Protein AF-A0A959B3D6-F1 (afdb_monomer_lite)

Radius of gyration: 18.14 Å; chains: 1; bounding box: 38×49×48 Å

Sequence (203 aa):
EPCDLINGALYLIEGDGVNAGLTFAAAIPFAGWVATGAKYARIAVKIADNSVLEFLVKLNAAGEITFPLPTGKTFRQIVGVTDPLDEAHHLVPQALWDHDLVQYAASAKRKTFHMHHPKNGMATKKYRIDYQTDGIHANHPNYNSQVNQKMTDLIDDLEQEYGVPLEQIDPNVVSERLIDFQNSLRSLIESNPNTKINDLVIP

Secondary structure (DSSP, 8-state):
-------------SSSTT-----B------SSS--TT-SEEEEEEE-TTS-EEEEEEEE-TTS-EE-PPPTT--HHHHHT---TTEEEEESS-GGGTTSHHHHHHHT-SSS---TT-GGGEEEEEBPBTTTBTT-SBS--HHHHHHHHHHHHHHHHHHHHHHTS-GGGS-HHHHHHHHHHHHHHHHHHHHH-TTS-GGG----

Structure (mmCIF, N/CA/C/O backbone):
data_AF-A0A959B3D6-F1
#
_entry.id   AF-A0A959B3D6-F1
#
loop_
_atom_site.group_PDB
_atom_site.id
_atom_site.type_symbol
_atom_site.label_atom_id
_atom_site.label_alt_id
_atom_site.label_comp_id
_atom_site.label_asym_id
_atom_site.label_entity_id
_atom_site.label_seq_id
_atom_site.pdbx_PDB_ins_code
_atom_site.Cartn_x
_atom_site.Cartn_y
_atom_site.Cartn_z
_atom_site.occupancy
_atom_site.B_iso_or_equiv
_atom_site.auth_seq_id
_atom_site.auth_comp_id
_atom_site.auth_asym_id
_atom_site.auth_atom_id
_atom_site.pdbx_PDB_model_num
ATOM 1 N N . GLU A 1 1 ? -17.387 32.488 14.399 1.00 44.53 1 GLU A N 1
ATOM 2 C CA . GLU A 1 1 ? -15.945 32.723 14.173 1.00 44.53 1 GLU A CA 1
ATOM 3 C C . GLU A 1 1 ? -15.412 33.529 15.348 1.00 44.53 1 GLU A C 1
ATOM 5 O O . GLU A 1 1 ? -16.140 34.410 15.795 1.00 44.53 1 GLU A O 1
ATOM 10 N N . PRO A 1 2 ? -14.272 33.143 15.945 1.00 32.53 2 PRO A N 1
ATOM 11 C CA . PRO A 1 2 ? -13.051 32.758 15.244 1.00 32.53 2 PRO A CA 1
ATOM 12 C C . PRO A 1 2 ? -12.660 31.292 15.488 1.00 32.53 2 PRO A C 1
ATOM 14 O O . PRO A 1 2 ? -12.371 30.895 16.612 1.00 32.53 2 PRO A O 1
ATOM 17 N N . CYS A 1 3 ? -12.619 30.498 14.417 1.00 36.69 3 CYS A N 1
ATOM 18 C CA . CYS A 1 3 ? -11.882 29.227 14.382 1.00 36.69 3 CYS A CA 1
ATOM 19 C C . CYS A 1 3 ? -10.611 29.354 13.526 1.00 36.69 3 CYS A C 1
ATOM 21 O O . CYS A 1 3 ? -10.106 28.357 13.027 1.00 36.69 3 CYS A O 1
ATOM 23 N N . ASP A 1 4 ? -10.091 30.578 13.405 1.00 49.25 4 ASP A N 1
ATOM 24 C CA . ASP A 1 4 ? -8.701 30.851 13.045 1.00 49.25 4 ASP A CA 1
ATOM 25 C C . ASP A 1 4 ? -7.927 31.140 14.339 1.00 49.25 4 ASP A C 1
ATOM 27 O O . ASP A 1 4 ? -7.810 32.283 14.770 1.00 49.25 4 ASP A O 1
ATOM 31 N N . LEU A 1 5 ? -7.493 30.075 15.015 1.00 32.28 5 LEU A N 1
ATOM 32 C CA . LEU A 1 5 ? -6.552 30.029 16.146 1.00 32.28 5 LEU A CA 1
ATOM 33 C C . LEU A 1 5 ? -6.350 28.512 16.392 1.00 32.28 5 LEU A C 1
ATOM 35 O O . LEU A 1 5 ? -7.319 27.820 16.668 1.00 32.28 5 LEU A O 1
ATOM 39 N N . ILE A 1 6 ? -5.193 27.861 16.285 1.00 36.38 6 ILE A N 1
ATOM 40 C CA . ILE A 1 6 ? -3.815 28.252 16.569 1.00 36.38 6 ILE A CA 1
ATOM 41 C C . ILE A 1 6 ? -2.897 27.305 15.768 1.00 36.38 6 ILE A C 1
ATOM 43 O O . ILE A 1 6 ? -2.964 26.087 15.923 1.00 36.38 6 ILE A O 1
ATOM 47 N N . ASN A 1 7 ? -2.002 27.879 14.960 1.00 37.69 7 ASN A N 1
ATOM 48 C CA . ASN A 1 7 ? -0.724 27.269 14.586 1.00 37.69 7 ASN A CA 1
ATOM 49 C C . ASN A 1 7 ? 0.139 27.131 15.850 1.00 37.69 7 ASN A C 1
ATOM 51 O O . ASN A 1 7 ? 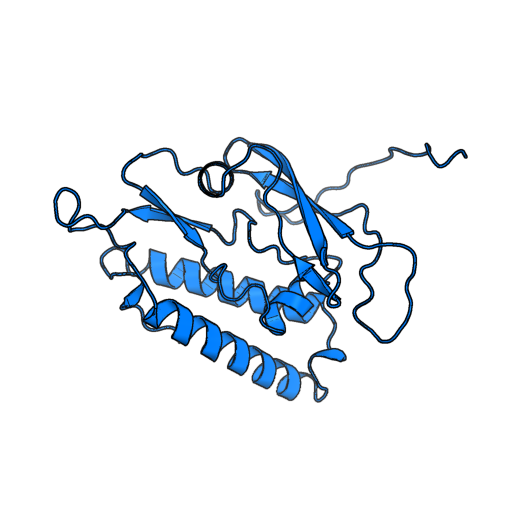0.382 28.139 16.513 1.00 37.69 7 ASN A O 1
ATOM 55 N N . GLY A 1 8 ? 0.644 25.941 16.180 1.00 26.69 8 GLY A N 1
ATOM 56 C CA . GLY A 1 8 ? 1.517 25.802 17.346 1.00 26.69 8 GLY A CA 1
ATOM 57 C C . GLY A 1 8 ? 2.137 24.421 17.530 1.00 26.69 8 GLY A C 1
ATOM 58 O O . GLY A 1 8 ? 1.497 23.527 18.061 1.00 26.69 8 GLY A O 1
ATOM 59 N N . ALA A 1 9 ? 3.422 24.337 17.181 1.00 28.70 9 ALA A N 1
ATOM 60 C CA . ALA A 1 9 ? 4.415 23.353 17.622 1.00 28.70 9 ALA A CA 1
ATOM 61 C C . ALA A 1 9 ? 4.378 21.931 17.016 1.00 28.70 9 ALA A C 1
ATOM 63 O O . ALA A 1 9 ? 3.649 21.040 17.442 1.00 28.70 9 ALA A O 1
ATOM 64 N N . LEU A 1 10 ? 5.306 21.744 16.066 1.00 40.09 10 LEU A N 1
ATOM 65 C CA . LEU A 1 10 ? 6.005 20.497 15.736 1.00 40.09 10 LEU A CA 1
ATOM 66 C C . LEU A 1 10 ? 6.359 19.657 16.971 1.00 40.09 10 LEU A C 1
ATOM 68 O O . LEU A 1 10 ? 6.875 20.231 17.924 1.00 40.09 10 LEU A O 1
ATOM 72 N N . TYR A 1 11 ? 6.319 18.324 16.846 1.00 41.50 11 TYR A N 1
ATOM 73 C CA . TYR A 1 11 ? 7.341 17.459 17.446 1.00 41.50 11 TYR A CA 1
ATOM 74 C C . TYR A 1 11 ? 7.672 16.235 16.585 1.00 41.50 11 TYR A C 1
ATOM 76 O O . TYR A 1 11 ? 6.806 15.560 16.034 1.00 41.50 11 TYR A O 1
ATOM 84 N N . LEU A 1 12 ? 8.982 16.015 16.490 1.00 38.31 12 LEU A N 1
ATOM 85 C CA . LEU A 1 12 ? 9.684 14.861 15.948 1.00 38.31 12 LEU A CA 1
ATOM 86 C C . LEU A 1 12 ? 9.549 13.642 16.878 1.00 38.31 12 LEU A C 1
ATOM 88 O O . LEU A 1 12 ? 9.469 13.809 18.093 1.00 38.31 12 LEU A O 1
ATOM 92 N N . ILE A 1 13 ? 9.711 12.456 16.286 1.00 40.03 13 ILE A N 1
ATOM 93 C CA . ILE A 1 13 ? 10.603 11.341 16.676 1.00 40.03 13 ILE A CA 1
ATOM 94 C C . ILE A 1 13 ? 9.873 10.008 16.488 1.00 40.03 13 ILE A C 1
ATOM 96 O O . ILE A 1 13 ? 9.056 9.620 17.308 1.00 40.03 13 ILE A O 1
ATOM 100 N N . GLU A 1 14 ? 10.270 9.290 15.438 1.00 37.72 14 GLU A N 1
ATOM 101 C CA . GLU A 1 14 ? 10.571 7.853 15.494 1.00 37.72 14 GLU A CA 1
ATOM 102 C C . GLU A 1 14 ? 11.525 7.524 14.331 1.00 37.72 14 GLU A C 1
ATOM 104 O O . GLU A 1 14 ? 11.165 6.896 13.346 1.00 37.72 14 GLU A O 1
ATOM 109 N N . GLY A 1 15 ? 12.740 8.079 14.409 1.00 37.97 15 GLY A N 1
ATOM 110 C CA . GLY A 1 15 ? 13.988 7.414 14.001 1.00 37.97 15 GLY A CA 1
ATOM 111 C C . GLY A 1 15 ? 14.178 6.842 12.591 1.00 37.97 15 GLY A C 1
ATOM 112 O O . GLY A 1 15 ? 15.222 6.240 12.373 1.00 37.97 15 GLY A O 1
ATOM 113 N N . ASP A 1 16 ? 13.264 7.027 11.643 1.00 38.31 16 ASP A N 1
ATOM 114 C CA . ASP A 1 16 ? 13.394 6.507 10.283 1.00 38.31 16 ASP A CA 1
ATOM 115 C C . ASP A 1 16 ? 12.919 7.572 9.287 1.00 38.31 16 ASP A C 1
ATOM 117 O O . ASP A 1 16 ? 11.793 8.069 9.379 1.00 38.31 16 ASP A O 1
ATOM 121 N N . GLY A 1 17 ? 13.804 7.995 8.379 1.00 35.75 17 GLY A N 1
ATOM 122 C CA . GLY A 1 17 ? 13.789 9.272 7.634 1.00 35.75 17 GLY A CA 1
ATOM 123 C C . GLY A 1 17 ? 12.611 9.538 6.678 1.00 35.75 17 GLY A C 1
ATOM 124 O O . GLY A 1 17 ? 12.704 10.423 5.826 1.00 35.75 17 GLY A O 1
ATOM 125 N N . VAL A 1 18 ? 11.509 8.797 6.818 1.00 42.66 18 VAL A N 1
ATOM 126 C CA . VAL A 1 18 ? 10.283 8.828 6.006 1.00 42.66 18 VAL A CA 1
ATOM 127 C C . VAL A 1 18 ? 9.000 8.925 6.877 1.00 42.66 18 VAL A C 1
ATOM 129 O O . VAL A 1 18 ? 7.906 9.014 6.330 1.00 42.66 18 VAL A O 1
ATOM 132 N N . ASN A 1 19 ? 9.085 8.932 8.218 1.00 45.22 19 ASN A N 1
ATOM 133 C CA . ASN A 1 19 ? 7.926 8.812 9.129 1.00 45.22 19 ASN A CA 1
ATOM 134 C C . ASN A 1 19 ? 7.690 10.032 10.049 1.00 45.22 19 ASN A C 1
ATOM 136 O O . ASN A 1 19 ? 8.147 10.043 11.188 1.00 45.22 19 ASN A O 1
ATOM 140 N N . ALA A 1 20 ? 6.906 11.028 9.625 1.00 37.78 20 ALA A N 1
ATOM 141 C CA . ALA A 1 20 ? 6.281 11.970 10.569 1.00 37.78 20 ALA A CA 1
ATOM 142 C C . ALA A 1 20 ? 5.014 12.594 9.963 1.00 37.78 20 ALA A C 1
ATOM 144 O O . ALA A 1 20 ? 5.062 13.680 9.389 1.00 37.78 20 ALA A O 1
ATOM 145 N N . GLY A 1 21 ? 3.882 11.896 10.053 1.00 41.09 21 GLY A N 1
ATOM 146 C CA . GLY A 1 21 ? 2.587 12.411 9.612 1.00 41.09 21 GLY A CA 1
ATOM 147 C C . GLY A 1 21 ? 1.566 12.318 10.734 1.00 41.09 21 GLY A C 1
ATOM 148 O O . GLY A 1 21 ? 1.007 11.251 10.952 1.00 41.09 21 GLY A O 1
ATOM 149 N N . LEU A 1 22 ? 1.319 13.422 11.443 1.00 45.47 22 LEU A N 1
ATOM 150 C CA . LEU A 1 22 ? 0.147 13.560 12.314 1.00 45.47 22 LEU A CA 1
ATOM 151 C C . LEU A 1 22 ? -0.131 15.035 12.659 1.00 45.47 22 LEU A C 1
ATOM 153 O O . LEU A 1 22 ? 0.812 15.746 12.986 1.00 45.47 22 LEU A O 1
ATOM 157 N N . THR A 1 23 ? -1.365 15.543 12.790 1.00 49.81 23 THR A N 1
ATOM 158 C CA . THR A 1 23 ? -2.570 15.532 11.918 1.00 49.81 23 THR A CA 1
ATOM 159 C C . THR A 1 23 ? -3.445 16.728 12.348 1.00 49.81 23 THR A C 1
ATOM 161 O O . THR A 1 23 ? -3.453 17.065 13.531 1.00 49.81 23 THR A O 1
ATOM 164 N N . PHE A 1 24 ? -4.292 17.272 11.465 1.00 35.28 24 PHE A N 1
ATOM 165 C CA . PHE A 1 24 ? -5.620 17.766 11.871 1.00 35.28 24 PHE A CA 1
ATOM 166 C C . PHE A 1 24 ? -6.637 16.680 11.486 1.00 35.28 24 PHE A C 1
ATOM 168 O O . PHE A 1 24 ? -7.048 16.579 10.330 1.00 35.28 24 PHE A O 1
ATOM 175 N N . ALA A 1 25 ? -6.971 15.790 12.423 1.00 42.84 25 ALA A N 1
ATOM 176 C CA . ALA A 1 25 ? -7.964 14.743 12.203 1.00 42.84 25 ALA A CA 1
ATOM 177 C C . ALA A 1 25 ? -9.346 15.286 12.571 1.00 42.84 25 ALA A C 1
ATOM 179 O O . ALA A 1 25 ? -9.710 15.355 13.743 1.00 42.84 25 ALA A O 1
ATOM 180 N N . ALA A 1 26 ? -10.141 15.645 11.570 1.00 40.34 26 ALA A N 1
ATOM 181 C CA . ALA A 1 26 ? -11.579 15.613 11.744 1.00 40.34 26 ALA A CA 1
ATOM 182 C C . ALA A 1 26 ? -11.952 14.114 11.731 1.00 40.34 26 ALA A C 1
ATOM 184 O O . ALA A 1 26 ? -11.689 13.422 10.749 1.00 40.34 26 ALA A O 1
ATOM 185 N N . ALA A 1 27 ? -12.395 13.572 12.870 1.00 40.91 27 ALA A N 1
ATOM 186 C CA . ALA A 1 27 ? -12.574 12.130 13.053 1.00 40.91 27 ALA A CA 1
ATOM 187 C C . ALA A 1 27 ? -13.530 11.551 11.995 1.00 40.91 27 ALA A C 1
ATOM 189 O O . ALA A 1 27 ? -14.675 11.986 11.918 1.00 40.91 27 ALA A O 1
ATOM 190 N N . ILE A 1 28 ? -13.070 10.572 11.209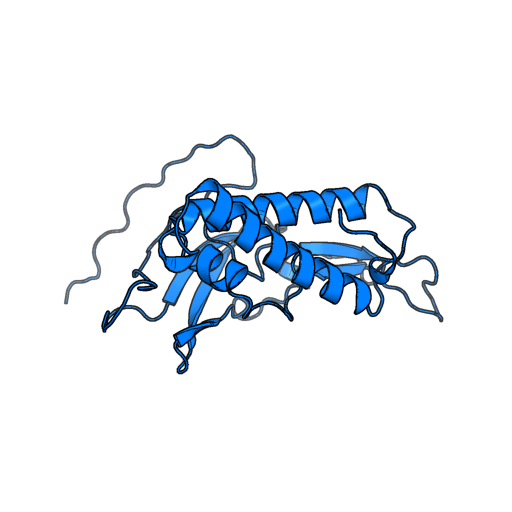 1.00 47.12 28 ILE A N 1
ATOM 191 C CA . ILE A 1 28 ? -13.944 9.741 10.376 1.00 47.12 28 ILE A CA 1
ATOM 192 C C . ILE A 1 28 ? -14.576 8.709 11.323 1.00 47.12 28 ILE A C 1
ATOM 194 O O . ILE A 1 28 ? -13.844 7.877 11.864 1.00 47.12 28 ILE A O 1
ATOM 198 N N . PRO A 1 29 ? -15.884 8.782 11.626 1.00 46.12 29 PRO A N 1
ATOM 199 C CA . PRO A 1 29 ? -16.522 7.780 12.471 1.00 46.12 29 PRO A CA 1
ATOM 200 C C . PRO A 1 29 ? -16.624 6.458 11.694 1.00 46.12 29 PRO A C 1
ATOM 202 O O . PRO A 1 29 ? -17.354 6.394 10.711 1.00 46.12 29 PRO A O 1
ATOM 205 N N . PHE A 1 30 ? -15.916 5.409 12.124 1.00 45.06 30 PHE A N 1
ATOM 206 C CA . PHE A 1 30 ? -16.143 4.046 11.608 1.00 45.06 30 PHE A CA 1
ATOM 207 C C . PHE A 1 30 ? -17.031 3.193 12.538 1.00 45.06 30 PHE A C 1
ATOM 209 O O . PHE A 1 30 ? -17.520 2.145 12.147 1.00 45.06 30 PHE A O 1
ATOM 216 N N . ALA A 1 31 ? -17.346 3.668 13.748 1.00 36.38 31 ALA A N 1
ATOM 217 C CA . ALA A 1 31 ? -18.306 3.007 14.632 1.00 36.38 31 ALA A CA 1
ATOM 218 C C . ALA A 1 31 ? -19.678 3.696 14.548 1.00 36.38 31 ALA A C 1
ATOM 220 O O . ALA A 1 31 ? -19.765 4.903 14.757 1.00 36.38 31 ALA A O 1
ATOM 221 N N . GLY A 1 32 ? -20.715 2.911 14.231 1.00 33.19 32 GLY A N 1
ATOM 222 C CA . GLY A 1 32 ? -22.153 3.199 14.330 1.00 33.19 32 GLY A CA 1
ATOM 223 C C . GLY A 1 32 ? -22.614 4.658 14.506 1.00 33.19 32 GLY A C 1
ATOM 224 O O . GLY A 1 32 ? -22.506 5.222 15.585 1.00 33.19 32 GLY A O 1
ATOM 225 N N . TRP A 1 33 ? -23.295 5.177 13.475 1.00 42.56 33 TRP A N 1
ATOM 226 C CA . TRP A 1 33 ? -24.238 6.314 13.493 1.00 42.56 33 TRP A CA 1
ATOM 227 C C . TRP A 1 33 ? -23.672 7.730 13.765 1.00 42.56 33 TRP A C 1
ATOM 229 O O . TRP A 1 33 ? -23.192 8.062 14.838 1.00 42.56 33 TRP A O 1
ATOM 239 N N . VAL A 1 34 ? -23.906 8.630 12.796 1.00 36.09 34 VAL A N 1
ATOM 240 C CA . VAL A 1 34 ? -24.059 10.090 12.986 1.00 36.09 34 VAL A CA 1
ATOM 241 C C . VAL A 1 34 ? -22.865 10.812 13.642 1.00 36.09 34 VAL A C 1
ATOM 243 O O . VAL A 1 34 ? -22.967 11.332 14.749 1.00 36.09 34 VAL A O 1
ATOM 246 N N . ALA A 1 35 ? -21.761 11.002 12.908 1.00 42.31 35 ALA A N 1
ATOM 247 C CA . ALA A 1 35 ? -20.915 12.184 13.135 1.00 42.31 35 ALA A CA 1
ATOM 248 C C . ALA A 1 35 ? -21.053 13.155 11.955 1.00 42.31 35 ALA A C 1
ATOM 250 O O . ALA A 1 35 ? -20.329 13.112 10.961 1.00 42.31 35 ALA A O 1
ATOM 251 N N . THR A 1 36 ? -22.031 14.049 12.073 1.00 46.22 36 THR A N 1
ATOM 252 C CA . THR A 1 36 ? -22.404 15.107 11.119 1.00 46.22 36 THR A CA 1
ATOM 253 C C . THR A 1 36 ? -21.382 16.256 11.071 1.00 46.22 36 THR A C 1
ATOM 255 O O . THR A 1 36 ? -21.764 17.422 11.083 1.00 46.22 36 THR A O 1
ATOM 258 N N . GLY A 1 37 ? -20.078 15.975 11.079 1.00 44.75 37 GLY A N 1
ATOM 259 C CA . GLY A 1 37 ? -19.062 17.034 11.190 1.00 44.75 37 GLY A CA 1
ATOM 260 C C . GLY A 1 37 ? -17.900 16.917 10.217 1.00 44.75 37 GLY A C 1
ATOM 261 O O . GLY A 1 37 ? -17.481 17.911 9.632 1.00 44.75 37 GLY A O 1
ATOM 262 N N . ALA A 1 38 ? -17.394 15.707 9.996 1.00 51.25 38 ALA A N 1
ATOM 263 C CA . ALA A 1 38 ? -16.140 15.491 9.294 1.00 51.25 38 ALA A CA 1
ATOM 264 C C . ALA A 1 38 ? -16.303 14.422 8.217 1.00 51.25 38 ALA A C 1
ATOM 266 O O . ALA A 1 38 ? -16.562 13.263 8.517 1.00 51.25 38 ALA A O 1
ATOM 267 N N . LYS A 1 39 ? -16.151 14.814 6.950 1.00 62.38 39 LYS A N 1
ATOM 268 C CA . LYS A 1 39 ? -16.185 13.881 5.808 1.00 62.38 39 LYS A CA 1
ATOM 269 C C . LYS A 1 39 ? -14.800 13.585 5.244 1.00 62.38 39 LYS A C 1
ATOM 271 O O . LYS A 1 39 ? -14.697 12.937 4.207 1.00 62.38 39 LYS A O 1
ATOM 276 N N . TYR A 1 40 ? -13.747 14.108 5.866 1.00 65.38 40 TYR A N 1
ATOM 277 C CA . TYR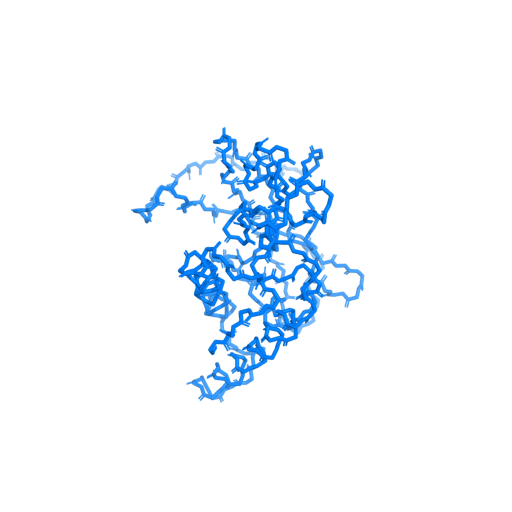 A 1 40 ? -12.383 13.879 5.421 1.00 65.38 40 TYR A CA 1
ATOM 278 C C . TYR A 1 40 ? -11.363 14.077 6.545 1.00 65.38 40 TYR A C 1
ATOM 280 O O . TYR A 1 40 ? -11.562 14.906 7.431 1.00 65.38 40 TYR A O 1
ATOM 288 N N . ALA A 1 41 ? -10.246 13.364 6.448 1.00 73.69 41 ALA A N 1
ATOM 289 C CA . ALA A 1 41 ? -9.017 13.599 7.193 1.00 73.69 41 ALA A CA 1
ATOM 290 C C . ALA A 1 41 ? -7.882 13.954 6.217 1.00 73.69 41 ALA A C 1
ATOM 292 O O . ALA A 1 41 ? -7.959 13.650 5.023 1.00 73.69 41 ALA A O 1
ATOM 293 N N . ARG A 1 42 ? -6.840 14.628 6.714 1.00 74.25 42 ARG A N 1
ATOM 294 C CA . ARG A 1 42 ? -5.648 14.970 5.926 1.00 74.25 42 ARG A CA 1
ATOM 295 C C . ARG A 1 42 ? -4.398 14.397 6.562 1.00 74.25 42 ARG A C 1
ATOM 297 O O . ARG A 1 42 ? -4.184 14.583 7.754 1.00 74.25 42 ARG A O 1
ATOM 304 N N . ILE A 1 43 ? -3.560 13.770 5.749 1.00 77.62 43 ILE A N 1
ATOM 305 C CA . ILE A 1 43 ? -2.276 13.205 6.153 1.00 77.62 43 ILE A CA 1
ATOM 306 C C . ILE A 1 43 ? -1.187 14.002 5.441 1.00 77.62 43 ILE A C 1
ATOM 308 O O . ILE A 1 43 ? -1.175 14.078 4.213 1.00 77.62 43 ILE A O 1
ATOM 312 N N . ALA A 1 44 ? -0.281 14.610 6.200 1.00 77.81 44 ALA A N 1
ATOM 313 C CA . ALA A 1 44 ? 0.900 15.250 5.636 1.00 77.81 44 ALA A CA 1
ATOM 314 C C . ALA A 1 44 ? 1.959 14.183 5.349 1.00 77.81 44 ALA A C 1
ATOM 316 O O . ALA A 1 44 ? 2.349 13.430 6.241 1.00 77.81 44 ALA A O 1
ATOM 317 N N . VAL A 1 45 ? 2.415 14.116 4.104 1.00 77.50 45 VAL A N 1
ATOM 318 C CA . VAL A 1 45 ? 3.340 13.087 3.631 1.00 77.50 45 VAL A CA 1
ATOM 319 C C . VAL A 1 45 ? 4.465 13.754 2.868 1.00 77.50 45 VAL A C 1
ATOM 321 O O . VAL A 1 45 ? 4.236 14.509 1.921 1.00 77.50 45 VAL A O 1
ATOM 324 N N . LYS A 1 46 ? 5.698 13.444 3.259 1.00 77.81 46 LYS A N 1
ATOM 325 C CA . LYS A 1 46 ? 6.879 13.823 2.495 1.00 77.81 46 LYS A CA 1
ATOM 326 C C . LYS A 1 46 ? 7.034 12.874 1.309 1.00 77.81 46 LYS A C 1
ATOM 328 O O . LYS A 1 46 ? 7.069 11.659 1.496 1.00 77.81 46 LYS A O 1
ATOM 333 N N . ILE A 1 47 ? 7.112 13.418 0.102 1.00 79.50 47 ILE A N 1
ATOM 334 C CA . ILE A 1 47 ? 7.287 12.629 -1.122 1.00 79.50 47 ILE A CA 1
ATOM 335 C C . ILE A 1 47 ? 8.745 12.649 -1.599 1.00 79.50 47 ILE A C 1
ATOM 337 O O . ILE A 1 47 ? 9.601 13.303 -0.999 1.00 79.50 47 ILE A O 1
ATOM 341 N N . ALA A 1 48 ? 9.037 11.911 -2.673 1.00 77.44 48 ALA A N 1
ATOM 342 C CA . ALA A 1 48 ? 10.399 11.669 -3.153 1.00 77.44 48 ALA A CA 1
ATOM 343 C C . ALA A 1 48 ? 11.201 12.946 -3.487 1.00 77.44 48 ALA A C 1
ATOM 345 O O . ALA A 1 48 ? 12.418 12.965 -3.320 1.00 77.44 48 ALA A O 1
ATOM 346 N N . ASP A 1 49 ? 10.538 14.032 -3.901 1.00 77.44 49 ASP A N 1
ATOM 347 C CA . ASP A 1 49 ? 11.171 15.334 -4.181 1.00 77.44 49 ASP A CA 1
ATOM 348 C C .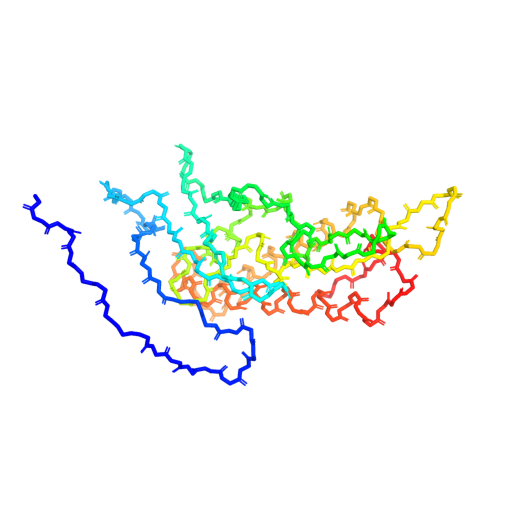 ASP A 1 49 ? 11.427 16.190 -2.918 1.00 77.44 49 ASP A C 1
ATOM 350 O O . ASP A 1 49 ? 11.808 17.354 -3.016 1.00 77.44 49 ASP A O 1
ATOM 354 N N . ASN A 1 50 ? 11.242 15.611 -1.726 1.00 76.25 50 ASN A N 1
ATOM 355 C CA . ASN A 1 50 ? 11.272 16.252 -0.409 1.00 76.25 50 ASN A CA 1
ATOM 356 C C . ASN A 1 50 ? 10.153 17.268 -0.129 1.00 76.25 50 ASN A C 1
ATOM 358 O O . ASN A 1 50 ? 10.129 17.820 0.975 1.00 76.25 50 ASN A O 1
ATOM 362 N N . SER A 1 51 ? 9.213 17.496 -1.051 1.00 78.50 51 SER A N 1
ATOM 363 C CA . SER A 1 51 ? 8.020 18.290 -0.757 1.00 78.50 51 SER A CA 1
ATOM 364 C C . SER A 1 51 ? 7.081 17.543 0.189 1.00 78.50 51 SER A C 1
ATOM 366 O O . SER A 1 51 ? 7.041 16.311 0.226 1.00 78.50 51 SER A O 1
ATOM 368 N N . VAL A 1 52 ? 6.326 18.306 0.976 1.00 82.44 52 VAL A N 1
ATOM 369 C CA . VAL A 1 52 ? 5.257 17.781 1.827 1.00 82.44 52 VAL A CA 1
ATOM 370 C C . VAL A 1 52 ? 3.937 18.020 1.111 1.00 82.44 52 VAL A C 1
ATOM 372 O O . VAL A 1 52 ? 3.605 19.158 0.783 1.00 82.44 52 VAL A O 1
ATOM 375 N N . LEU A 1 53 ? 3.196 16.945 0.856 1.00 81.50 53 LEU A N 1
ATOM 376 C CA . LEU A 1 53 ? 1.861 16.989 0.273 1.00 81.50 53 LEU A CA 1
ATOM 377 C C . LEU A 1 53 ? 0.819 16.569 1.305 1.00 81.50 53 LEU A C 1
ATOM 379 O O . LEU A 1 53 ? 1.061 15.688 2.129 1.00 81.50 53 LEU A O 1
ATOM 383 N N . GLU A 1 54 ? -0.359 17.178 1.220 1.00 82.00 54 GLU A N 1
ATOM 384 C CA . GLU A 1 54 ? -1.530 16.754 1.982 1.00 82.00 54 GLU A CA 1
ATOM 385 C C . GLU A 1 54 ? -2.312 15.711 1.179 1.00 82.00 54 GLU A C 1
ATOM 387 O O . GLU A 1 54 ? -2.815 15.985 0.088 1.00 82.00 54 GLU A O 1
ATOM 392 N N . PHE A 1 55 ? -2.423 14.511 1.736 1.00 84.06 55 PHE A N 1
ATOM 393 C CA . PHE A 1 55 ? -3.238 13.422 1.218 1.00 84.06 55 PHE A CA 1
ATOM 394 C C . PHE A 1 55 ? -4.583 13.409 1.933 1.00 84.06 55 PHE A C 1
ATOM 396 O O . PHE A 1 55 ? -4.643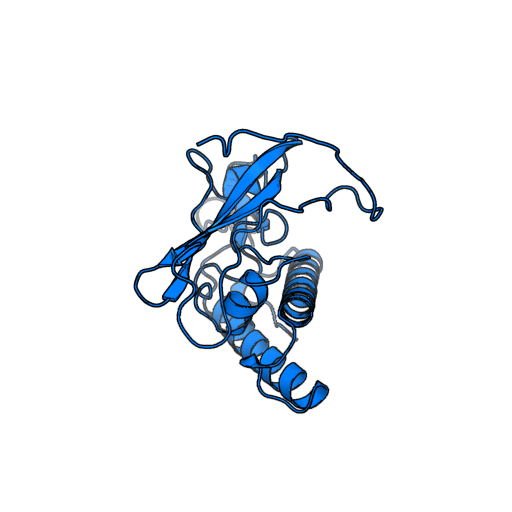 13.527 3.155 1.00 84.06 55 PHE A O 1
ATOM 403 N N . LEU A 1 56 ? -5.666 13.290 1.174 1.00 85.12 56 LEU A N 1
ATOM 404 C CA . LEU A 1 56 ? -7.028 13.332 1.697 1.00 85.12 56 LEU A CA 1
ATOM 405 C C . LEU A 1 56 ? -7.568 11.910 1.834 1.00 85.12 56 LEU A C 1
ATOM 407 O O . LEU A 1 56 ? -7.630 11.175 0.858 1.00 85.12 56 LEU A O 1
ATOM 411 N N . VAL A 1 57 ? -8.048 11.571 3.022 1.00 84.94 57 VAL A N 1
ATOM 412 C CA . VAL A 1 57 ? -8.890 10.396 3.271 1.00 84.94 57 VAL A CA 1
ATOM 413 C C . VAL A 1 57 ? -10.318 10.913 3.325 1.00 84.94 57 VAL A C 1
ATOM 415 O O . VAL A 1 57 ? -10.626 11.696 4.218 1.00 84.94 57 VAL A O 1
ATOM 418 N N . LYS A 1 58 ? -11.179 10.579 2.360 1.00 85.31 58 LYS A N 1
ATOM 419 C CA . LYS A 1 58 ? -12.492 11.233 2.208 1.00 85.31 58 LYS A CA 1
ATOM 420 C C . LYS A 1 58 ? -13.632 10.228 2.140 1.00 85.31 58 LYS A C 1
ATOM 422 O O . LYS A 1 58 ? -13.628 9.388 1.256 1.00 85.31 58 LYS A O 1
ATOM 427 N N . LEU A 1 59 ? -14.669 10.396 2.953 1.00 84.25 59 LEU A N 1
ATOM 428 C CA . LEU A 1 59 ? -15.902 9.619 2.823 1.00 84.25 59 LEU A CA 1
ATOM 429 C C . LEU A 1 59 ? -16.704 10.035 1.580 1.00 84.25 59 LEU A C 1
ATOM 431 O O . LEU A 1 59 ? -16.961 11.226 1.352 1.00 84.25 59 LEU A O 1
ATOM 435 N N . ASN A 1 60 ? -17.121 9.053 0.785 1.00 84.81 60 ASN A N 1
ATOM 436 C CA . ASN A 1 60 ? -18.074 9.233 -0.304 1.00 84.81 60 ASN A CA 1
ATOM 437 C C . ASN A 1 60 ? -19.530 9.205 0.216 1.00 84.81 60 ASN A C 1
ATOM 439 O O . ASN A 1 60 ? -19.789 9.162 1.419 1.00 84.81 60 ASN A O 1
ATOM 443 N N . ALA A 1 61 ? -20.502 9.285 -0.697 1.00 82.50 61 ALA A N 1
ATOM 444 C CA . ALA A 1 61 ? -21.923 9.271 -0.340 1.00 82.50 61 ALA A CA 1
ATOM 445 C C . ALA A 1 61 ? -22.421 7.903 0.165 1.00 82.50 61 ALA A C 1
ATOM 447 O O . ALA A 1 61 ? -23.423 7.868 0.874 1.00 82.50 61 ALA A O 1
ATOM 448 N N . ALA A 1 62 ? -21.732 6.814 -0.188 1.00 83.31 62 ALA A N 1
ATOM 449 C CA . ALA A 1 62 ? -22.018 5.458 0.274 1.00 83.31 62 ALA A CA 1
ATOM 450 C C . ALA A 1 62 ? -21.415 5.160 1.661 1.00 83.31 62 ALA A C 1
ATOM 452 O O . ALA A 1 62 ? -21.760 4.154 2.268 1.00 83.31 62 ALA A O 1
ATOM 453 N N . GLY A 1 63 ? -20.569 6.052 2.189 1.00 82.62 63 GLY A N 1
ATOM 454 C CA . GLY A 1 63 ? -19.888 5.862 3.470 1.00 82.62 63 GLY A CA 1
ATOM 455 C C . GLY A 1 63 ? -18.520 5.191 3.357 1.00 82.62 63 GLY A C 1
ATOM 456 O O . GLY A 1 63 ? -17.928 4.880 4.382 1.00 82.62 63 GLY A O 1
ATOM 457 N N . GLU A 1 64 ? -17.989 5.021 2.146 1.00 87.31 64 GLU A N 1
ATOM 458 C CA . GLU A 1 64 ? -16.665 4.438 1.919 1.00 87.31 64 GLU A CA 1
ATOM 459 C C . GLU A 1 64 ? -15.604 5.539 1.862 1.00 87.31 64 GLU A C 1
ATOM 461 O O . GLU A 1 64 ? -15.809 6.629 1.313 1.00 87.31 64 GLU A O 1
ATOM 466 N N . ILE A 1 65 ? -14.433 5.242 2.403 1.00 89.69 65 ILE A N 1
ATOM 467 C CA . ILE A 1 65 ? -13.234 6.053 2.293 1.00 89.69 65 ILE A CA 1
ATOM 468 C C . ILE A 1 65 ? -12.693 5.974 0.867 1.00 89.69 65 ILE A C 1
ATOM 470 O O . ILE A 1 65 ? -12.379 4.914 0.341 1.00 89.69 65 ILE A O 1
ATOM 474 N N . THR A 1 66 ? -12.500 7.143 0.275 1.00 92.31 66 THR A N 1
ATOM 475 C CA . THR A 1 66 ? -11.868 7.366 -1.020 1.00 92.31 66 THR A CA 1
ATOM 476 C C . THR A 1 66 ? -10.514 8.035 -0.836 1.00 92.31 66 THR A C 1
ATOM 478 O O . THR A 1 66 ? -10.304 8.819 0.097 1.00 92.31 66 THR A O 1
ATOM 481 N N . PHE A 1 67 ? -9.614 7.751 -1.775 1.00 93.38 67 PHE A N 1
ATOM 482 C CA . PHE A 1 67 ? -8.225 8.198 -1.764 1.00 93.38 67 PHE A CA 1
ATOM 483 C C . PHE A 1 67 ? -7.950 9.072 -2.993 1.00 93.38 67 PHE A C 1
ATOM 485 O O . PHE A 1 67 ? -7.346 8.606 -3.954 1.00 93.38 67 PHE A O 1
ATOM 492 N N . PRO A 1 68 ? -8.430 10.323 -3.055 1.00 92.19 68 PRO A N 1
ATOM 493 C CA . PRO A 1 68 ? -8.059 11.210 -4.148 1.00 92.19 68 PRO A CA 1
ATOM 494 C C . PRO A 1 68 ? -6.549 11.491 -4.134 1.00 92.19 68 PRO A C 1
ATOM 496 O O . PRO A 1 68 ? -5.932 11.687 -3.084 1.00 92.19 68 PRO A O 1
ATOM 499 N N . LEU A 1 69 ? -5.952 11.561 -5.322 1.00 92.06 69 LEU A N 1
ATOM 500 C CA . LEU A 1 69 ? -4.600 12.088 -5.477 1.00 92.06 69 LEU A CA 1
ATOM 501 C C . LEU A 1 69 ? -4.562 13.581 -5.096 1.00 92.06 69 LEU A C 1
ATOM 503 O O . LEU A 1 69 ? -5.515 14.308 -5.395 1.00 92.06 69 LEU A O 1
ATOM 507 N N . PRO A 1 70 ? -3.457 14.069 -4.501 1.00 88.25 70 PRO A N 1
ATOM 508 C CA . PRO A 1 70 ? -3.221 15.499 -4.350 1.00 88.25 70 PRO A CA 1
ATOM 509 C C . PRO A 1 70 ? -3.335 16.235 -5.694 1.00 88.25 70 PRO A C 1
ATOM 511 O O . PRO A 1 70 ? -2.873 15.751 -6.731 1.00 88.25 70 PRO A O 1
ATOM 514 N N . THR A 1 71 ? -3.938 17.424 -5.680 1.00 87.94 71 THR A N 1
ATOM 515 C CA . THR A 1 71 ? -4.200 18.212 -6.893 1.00 87.94 71 THR A CA 1
ATOM 516 C C . THR A 1 71 ? -2.927 18.447 -7.708 1.00 87.94 71 THR A C 1
ATOM 518 O O . THR A 1 71 ? -1.910 18.895 -7.182 1.00 87.94 71 THR A O 1
ATOM 521 N N . GLY A 1 72 ? -2.992 18.168 -9.013 1.00 89.31 72 GLY A N 1
ATOM 522 C CA . GLY A 1 72 ? -1.874 18.381 -9.939 1.00 89.31 72 GLY A CA 1
ATOM 523 C C . GLY A 1 72 ? -0.716 17.390 -9.785 1.00 89.31 72 GLY A C 1
ATOM 524 O O . GLY A 1 72 ? 0.330 17.589 -10.401 1.00 89.31 72 GLY A O 1
ATOM 525 N N . LYS A 1 73 ? -0.881 16.333 -8.979 1.00 92.00 73 LYS A N 1
ATOM 526 C CA . LYS A 1 73 ? 0.115 15.277 -8.801 1.00 92.00 73 LYS A CA 1
ATOM 527 C C . LYS A 1 73 ? -0.387 13.964 -9.389 1.00 92.00 73 LYS A C 1
ATOM 529 O O . LYS A 1 73 ? -1.538 13.572 -9.231 1.00 92.00 73 LYS A O 1
ATOM 534 N N . THR A 1 74 ? 0.516 13.266 -10.056 1.00 94.38 74 THR A N 1
ATOM 535 C CA . THR A 1 74 ? 0.343 11.878 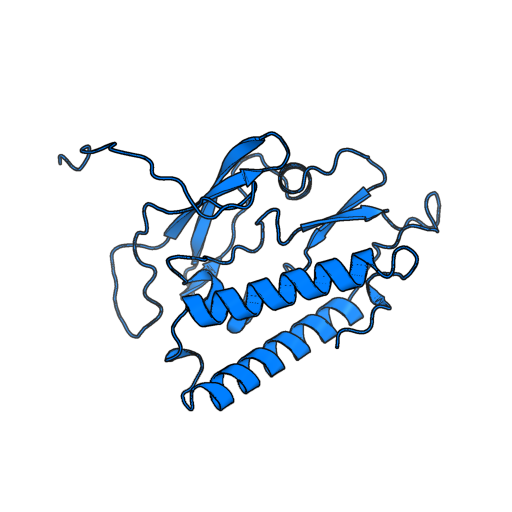-10.487 1.00 94.38 74 THR A CA 1
ATOM 536 C C . THR A 1 74 ? 0.974 10.947 -9.460 1.00 94.38 74 THR A C 1
ATOM 538 O O . THR A 1 74 ? 1.915 11.330 -8.760 1.00 94.38 74 THR A O 1
ATOM 541 N N . PHE A 1 75 ? 0.521 9.693 -9.401 1.00 94.44 75 PHE A N 1
ATOM 542 C CA . PHE A 1 75 ? 1.158 8.700 -8.532 1.00 94.44 75 PHE A CA 1
ATOM 543 C C . PHE A 1 75 ? 2.645 8.504 -8.869 1.00 94.44 75 PHE A C 1
ATOM 545 O O . PHE A 1 75 ? 3.482 8.408 -7.977 1.00 94.44 75 PHE A O 1
ATOM 552 N N . ARG A 1 76 ? 2.991 8.600 -10.157 1.00 95.12 76 ARG A N 1
ATOM 553 C CA . ARG A 1 76 ? 4.372 8.625 -10.648 1.00 95.12 76 ARG A CA 1
ATOM 554 C C . ARG A 1 76 ? 5.238 9.677 -9.946 1.00 95.12 76 ARG A C 1
ATOM 556 O O . ARG A 1 76 ? 6.323 9.358 -9.469 1.00 95.12 76 ARG A O 1
ATOM 563 N N . GLN A 1 77 ? 4.750 10.915 -9.863 1.00 93.56 77 GLN A N 1
ATOM 564 C CA . GLN A 1 77 ? 5.459 12.013 -9.196 1.00 93.56 77 GLN A CA 1
ATOM 565 C C . GLN A 1 77 ? 5.567 11.801 -7.683 1.00 93.56 77 GLN A C 1
ATOM 567 O O . GLN A 1 77 ? 6.574 12.170 -7.092 1.00 93.56 77 GLN A O 1
ATOM 572 N N . ILE A 1 78 ? 4.551 11.200 -7.061 1.00 91.00 78 ILE A N 1
ATOM 573 C CA . ILE A 1 78 ? 4.537 10.919 -5.619 1.00 91.00 78 ILE A CA 1
ATOM 574 C C . ILE A 1 78 ? 5.586 9.866 -5.250 1.00 91.00 78 ILE A C 1
ATOM 576 O O . ILE A 1 78 ? 6.336 10.057 -4.294 1.00 91.00 78 ILE A O 1
ATOM 580 N N . VAL A 1 79 ? 5.660 8.783 -6.028 1.00 92.12 79 VAL A N 1
ATOM 581 C CA . VAL A 1 79 ? 6.641 7.697 -5.851 1.00 92.12 79 VAL A CA 1
ATOM 582 C C . VAL A 1 79 ? 8.052 8.128 -6.274 1.00 92.12 79 VAL A C 1
ATOM 584 O O . VAL A 1 79 ? 9.032 7.535 -5.839 1.00 92.12 79 VAL A O 1
ATOM 587 N N . GLY A 1 80 ? 8.173 9.185 -7.083 1.00 93.12 80 GLY A N 1
ATOM 588 C CA . GLY A 1 80 ? 9.461 9.699 -7.551 1.00 93.12 80 GLY A CA 1
ATOM 589 C C . GLY A 1 80 ? 10.004 8.983 -8.783 1.00 93.12 80 GLY A C 1
ATOM 590 O O . GLY A 1 80 ? 11.212 8.970 -8.996 1.00 93.12 80 GLY A O 1
ATOM 591 N N . VAL A 1 81 ? 9.138 8.389 -9.605 1.00 93.62 81 VAL A N 1
ATOM 592 C CA . VAL A 1 81 ? 9.576 7.707 -10.827 1.00 93.62 81 VAL A CA 1
ATOM 593 C C . VAL A 1 81 ? 9.965 8.750 -11.879 1.00 93.62 81 VAL A C 1
ATOM 595 O O . VAL A 1 81 ? 9.119 9.483 -12.403 1.00 93.62 81 VAL A O 1
ATOM 598 N N . THR A 1 82 ? 11.255 8.823 -12.195 1.00 92.94 82 THR A N 1
ATOM 599 C CA . THR A 1 82 ? 11.821 9.784 -13.153 1.00 92.94 82 THR A CA 1
ATOM 600 C C . THR A 1 82 ? 12.095 9.150 -14.513 1.00 92.94 82 THR A C 1
ATOM 602 O O . THR A 1 82 ? 11.794 9.778 -15.527 1.00 92.94 82 THR A O 1
ATOM 605 N N . ASP A 1 83 ? 12.549 7.895 -14.552 1.00 92.38 83 ASP A N 1
ATOM 606 C CA . ASP A 1 83 ? 12.902 7.186 -15.786 1.00 92.38 83 ASP A CA 1
ATOM 607 C C . ASP A 1 83 ? 11.657 6.862 -16.636 1.00 92.38 83 ASP A C 1
ATOM 609 O O . ASP A 1 83 ? 10.763 6.161 -16.151 1.00 92.38 83 ASP A O 1
ATOM 613 N N . PRO A 1 84 ? 11.539 7.351 -17.887 1.00 90.50 84 PRO A N 1
ATOM 614 C CA . PRO A 1 84 ? 10.387 7.072 -18.753 1.00 90.50 84 PRO A CA 1
ATOM 615 C C . PRO A 1 84 ? 10.144 5.578 -19.035 1.00 90.50 84 PRO A C 1
ATOM 617 O O . PRO A 1 84 ? 9.065 5.228 -19.518 1.00 90.50 84 PRO A O 1
ATOM 620 N N . LEU A 1 85 ? 11.124 4.719 -18.759 1.00 90.88 85 LEU A N 1
ATOM 621 C CA . LEU A 1 85 ? 11.048 3.267 -18.894 1.00 90.88 85 LEU A CA 1
ATOM 622 C C . LEU A 1 85 ? 10.484 2.567 -17.654 1.00 90.88 85 LEU A C 1
ATOM 624 O O . LEU A 1 85 ? 10.159 1.382 -17.709 1.00 90.88 85 LEU A O 1
ATOM 628 N N . ASP A 1 86 ? 10.327 3.294 -16.555 1.00 93.94 86 ASP A N 1
ATOM 629 C CA . ASP A 1 86 ? 9.686 2.798 -15.348 1.00 93.94 86 ASP A CA 1
ATOM 630 C C . ASP A 1 86 ? 8.223 3.238 -15.281 1.00 93.94 86 ASP A C 1
ATOM 632 O O . ASP A 1 86 ? 7.821 4.265 -15.830 1.00 93.94 86 ASP A O 1
ATOM 636 N N . GLU A 1 87 ? 7.420 2.493 -14.536 1.00 93.62 87 GLU A N 1
ATOM 637 C CA . GLU A 1 87 ? 6.069 2.841 -14.117 1.00 93.62 87 GLU A CA 1
ATOM 638 C C . GLU A 1 87 ? 5.964 2.765 -12.590 1.00 93.62 87 GLU A C 1
ATOM 640 O O . GLU A 1 87 ? 6.707 2.040 -11.924 1.00 93.62 87 GLU A O 1
ATOM 645 N N . ALA A 1 88 ? 5.060 3.568 -12.024 1.00 95.50 88 ALA A N 1
ATOM 646 C CA . ALA A 1 88 ? 4.753 3.495 -10.603 1.00 95.50 88 ALA A CA 1
ATOM 647 C C . ALA A 1 88 ? 3.776 2.343 -10.368 1.00 95.50 88 ALA A C 1
ATOM 649 O O . ALA A 1 88 ? 2.648 2.380 -10.860 1.00 95.50 88 ALA A O 1
ATOM 650 N N . HIS A 1 89 ? 4.214 1.349 -9.608 1.00 96.88 89 HIS A N 1
ATOM 651 C CA . HIS A 1 89 ? 3.418 0.198 -9.216 1.00 96.88 89 HIS A CA 1
ATOM 652 C C . HIS A 1 89 ? 2.891 0.385 -7.794 1.00 96.88 89 HIS A C 1
ATOM 654 O O . HIS A 1 89 ? 3.661 0.723 -6.895 1.00 96.88 89 HIS A O 1
ATOM 660 N N . HIS A 1 90 ? 1.590 0.178 -7.594 1.00 97.75 90 HIS A N 1
ATOM 661 C CA . HIS A 1 90 ? 0.981 0.103 -6.267 1.00 97.75 90 HIS A CA 1
ATOM 662 C C . HIS A 1 90 ? 1.205 -1.282 -5.665 1.00 97.75 90 HIS A C 1
ATOM 664 O O . HIS A 1 90 ? 0.821 -2.262 -6.292 1.00 97.75 90 HIS A O 1
ATOM 670 N N . LEU A 1 91 ? 1.764 -1.349 -4.454 1.00 98.12 91 LEU A N 1
ATOM 671 C CA . LEU A 1 91 ? 2.008 -2.613 -3.748 1.00 98.12 91 LEU A CA 1
ATOM 672 C C . LEU A 1 91 ? 0.689 -3.260 -3.320 1.00 98.12 91 LEU A C 1
ATOM 674 O O . LEU A 1 91 ? 0.346 -4.339 -3.781 1.00 98.12 91 LEU A O 1
ATOM 678 N N . VAL A 1 92 ? -0.103 -2.567 -2.502 1.00 98.31 92 VAL A N 1
ATOM 679 C CA . VAL A 1 92 ? -1.526 -2.880 -2.341 1.00 98.31 92 VAL A CA 1
ATOM 680 C C . VAL A 1 92 ? -2.253 -2.268 -3.543 1.00 98.31 92 VAL A C 1
ATOM 682 O O . VAL A 1 92 ? -2.239 -1.036 -3.670 1.00 98.31 92 VAL A O 1
ATOM 685 N N . PRO A 1 93 ? -2.862 -3.070 -4.441 1.00 97.81 93 PRO A N 1
ATOM 686 C CA . PRO A 1 93 ? -3.450 -2.578 -5.676 1.00 97.81 93 PRO A CA 1
ATOM 687 C C . PRO A 1 93 ? -4.531 -1.528 -5.434 1.00 97.81 93 PRO A C 1
ATOM 689 O O . PRO A 1 93 ? -5.442 -1.722 -4.633 1.00 97.81 93 PRO A O 1
ATOM 692 N N . GLN A 1 94 ? -4.510 -0.460 -6.234 1.00 96.31 94 GLN A N 1
ATOM 693 C CA . GLN A 1 94 ? -5.548 0.575 -6.197 1.00 96.31 94 GLN A CA 1
ATOM 694 C C . GLN A 1 94 ? -6.961 0.020 -6.447 1.00 96.31 94 GLN A C 1
ATOM 696 O O . GLN A 1 94 ? -7.933 0.601 -5.977 1.00 96.31 94 GLN A O 1
ATOM 701 N N . ALA A 1 95 ? -7.084 -1.098 -7.167 1.00 96.19 95 ALA A N 1
ATOM 702 C CA . ALA A 1 95 ? -8.364 -1.758 -7.415 1.00 96.19 95 ALA A CA 1
ATOM 703 C C . ALA A 1 95 ? -9.026 -2.320 -6.144 1.00 96.19 95 ALA A C 1
ATOM 705 O O . ALA A 1 95 ? -10.220 -2.570 -6.182 1.00 96.19 95 ALA A O 1
ATOM 706 N N . LEU A 1 96 ? -8.273 -2.491 -5.052 1.00 97.62 96 LEU A N 1
ATOM 707 C CA . LEU A 1 96 ? -8.749 -3.008 -3.763 1.00 97.62 96 LEU A CA 1
ATOM 708 C C . LEU A 1 96 ? -8.964 -1.886 -2.738 1.00 97.62 96 LEU A C 1
ATOM 710 O O . LEU A 1 96 ? -8.849 -2.096 -1.532 1.00 97.62 96 LEU A O 1
ATOM 714 N N . TRP A 1 97 ? -9.196 -0.656 -3.206 1.00 96.12 97 TRP A N 1
ATOM 715 C CA . TRP A 1 97 ? -9.384 0.500 -2.329 1.00 96.12 97 TRP A CA 1
ATOM 716 C C . TRP A 1 97 ? -10.593 0.352 -1.402 1.00 96.12 97 TRP A C 1
ATOM 718 O O . TRP A 1 97 ? -10.578 0.921 -0.318 1.00 96.12 97 TRP A O 1
ATOM 728 N N . ASP A 1 98 ? -11.611 -0.389 -1.827 1.00 95.00 98 ASP A N 1
ATOM 729 C CA . ASP A 1 98 ? -12.875 -0.655 -1.143 1.00 95.00 98 ASP A CA 1
ATOM 730 C C . ASP A 1 98 ? -12.847 -1.918 -0.269 1.00 95.00 98 ASP A C 1
ATOM 732 O O . ASP A 1 98 ? -13.813 -2.183 0.436 1.00 95.00 98 ASP A O 1
ATOM 736 N N . HIS A 1 99 ? -11.742 -2.669 -0.250 1.00 97.56 99 HIS A N 1
ATOM 737 C CA . HIS A 1 99 ? -11.603 -3.832 0.625 1.00 97.56 99 HIS A CA 1
ATOM 738 C C . HIS A 1 99 ? -11.653 -3.418 2.105 1.00 97.56 99 HIS A C 1
ATOM 740 O O . HIS A 1 99 ? -10.976 -2.466 2.504 1.00 97.56 99 HIS A O 1
ATOM 746 N N . ASP A 1 100 ? -12.360 -4.181 2.944 1.00 96.50 100 ASP A N 1
ATOM 747 C CA . ASP A 1 100 ? -12.595 -3.843 4.357 1.00 96.50 100 ASP A CA 1
ATOM 748 C C . ASP A 1 100 ? -11.296 -3.547 5.114 1.00 96.50 100 ASP A C 1
ATOM 750 O O . ASP A 1 100 ? -11.156 -2.485 5.716 1.00 96.50 100 ASP A O 1
ATOM 754 N N . LEU A 1 101 ? -10.283 -4.414 4.995 1.00 97.62 101 LEU A N 1
ATOM 755 C CA . LEU A 1 101 ? -8.961 -4.175 5.590 1.00 97.62 101 LEU A CA 1
ATOM 756 C C . LEU A 1 101 ? -8.363 -2.795 5.230 1.00 97.62 101 LEU A C 1
ATOM 758 O O . LEU A 1 101 ? -7.807 -2.126 6.100 1.00 97.62 101 LEU A O 1
ATOM 762 N N . VAL A 1 102 ? -8.504 -2.332 3.978 1.00 97.44 102 VAL A N 1
ATOM 763 C CA . VAL A 1 102 ? -8.038 -0.999 3.542 1.00 97.44 102 VAL A CA 1
ATOM 764 C C . VAL A 1 102 ? -8.896 0.108 4.144 1.00 97.44 102 VAL A C 1
ATOM 766 O O . VAL A 1 102 ? -8.348 1.105 4.617 1.00 97.44 102 VAL A O 1
ATOM 769 N N . GLN A 1 103 ? -10.218 -0.056 4.148 1.00 94.44 103 GLN A N 1
ATOM 770 C CA . GLN A 1 103 ? -11.156 0.910 4.722 1.00 94.44 103 GLN A CA 1
ATOM 771 C C . GLN A 1 103 ? -10.888 1.119 6.222 1.00 94.44 103 GLN A C 1
ATOM 773 O O . GLN A 1 103 ? -10.724 2.254 6.677 1.00 94.44 103 GLN A O 1
ATOM 778 N N . TYR A 1 104 ? -10.728 0.032 6.979 1.00 90.81 104 TYR A N 1
ATOM 779 C CA . TYR A 1 104 ? -10.398 0.085 8.401 1.00 90.81 104 TYR A CA 1
ATOM 780 C C . TYR A 1 104 ? -9.012 0.675 8.652 1.00 90.81 104 TYR A C 1
ATOM 782 O O . TYR A 1 104 ? -8.883 1.603 9.455 1.00 90.81 104 TYR A O 1
ATOM 790 N N . ALA A 1 105 ? -7.989 0.231 7.922 1.00 92.25 105 ALA A N 1
ATOM 791 C CA . ALA A 1 105 ? -6.638 0.776 8.036 1.00 92.25 105 ALA A CA 1
ATOM 792 C C . ALA A 1 105 ? -6.577 2.287 7.735 1.00 92.25 105 ALA A C 1
ATOM 794 O O . ALA A 1 105 ? -5.872 3.051 8.401 1.00 92.25 105 ALA A O 1
ATOM 795 N N . ALA A 1 106 ? -7.355 2.754 6.757 1.00 90.31 106 ALA A N 1
ATOM 796 C CA . ALA A 1 106 ? -7.446 4.168 6.406 1.00 90.31 106 ALA A CA 1
ATOM 797 C C . ALA A 1 106 ? -8.233 5.012 7.423 1.00 90.31 106 ALA A C 1
ATOM 799 O O . ALA A 1 106 ? -8.124 6.239 7.424 1.00 90.31 106 ALA A O 1
ATOM 800 N N . SER A 1 107 ? -9.001 4.381 8.314 1.00 84.81 107 SER A N 1
ATOM 801 C CA . SER A 1 107 ? -9.674 5.057 9.431 1.00 84.81 107 SER A CA 1
ATOM 802 C C . SER A 1 107 ? -8.762 5.272 10.651 1.00 84.81 107 SER A C 1
ATOM 804 O O . SER A 1 107 ? -9.124 5.997 11.585 1.00 84.81 107 SER A O 1
ATOM 806 N N . ALA A 1 108 ? -7.555 4.688 10.649 1.00 83.25 108 ALA A N 1
ATOM 807 C CA . ALA A 1 108 ? -6.595 4.828 11.736 1.00 83.25 108 ALA A CA 1
ATOM 808 C C . ALA A 1 108 ? -6.182 6.286 11.962 1.00 83.25 108 ALA A C 1
ATOM 810 O O . ALA A 1 108 ? -6.034 7.068 11.024 1.00 83.25 108 ALA A O 1
ATOM 811 N N . LYS A 1 109 ? -5.955 6.656 13.226 1.00 74.19 109 LYS A N 1
ATOM 812 C CA . LYS A 1 109 ? -5.619 8.040 13.606 1.00 74.19 109 LYS A CA 1
ATOM 813 C C . LYS A 1 109 ? -4.122 8.300 13.681 1.00 74.19 109 LYS A C 1
ATOM 815 O O . LYS A 1 109 ? -3.720 9.451 13.553 1.00 74.19 109 LYS A O 1
ATOM 820 N N . ARG A 1 110 ? -3.318 7.273 13.977 1.00 70.19 110 ARG A N 1
ATOM 821 C CA . ARG A 1 110 ? -1.877 7.431 14.218 1.00 70.19 110 ARG A CA 1
ATOM 822 C C . ARG A 1 110 ? -1.018 6.953 13.060 1.00 70.19 110 ARG A C 1
ATOM 824 O O . ARG A 1 110 ? -0.068 7.624 12.683 1.00 70.19 110 ARG A O 1
ATOM 831 N N . LYS A 1 111 ? -1.356 5.794 12.505 1.00 76.44 111 LYS A N 1
ATOM 832 C CA . LYS A 1 111 ? -0.647 5.195 11.374 1.00 76.44 111 LYS A CA 1
ATOM 833 C C . LYS A 1 111 ? -1.616 5.004 10.226 1.00 76.44 111 LYS A C 1
ATOM 835 O O . LYS A 1 111 ? -1.919 3.882 9.865 1.00 76.44 111 LYS A O 1
ATOM 840 N N . THR A 1 112 ? -2.180 6.086 9.709 1.00 83.56 112 THR A N 1
ATOM 841 C CA . THR A 1 112 ? -3.215 6.007 8.674 1.00 83.56 112 THR A CA 1
ATOM 842 C C . THR A 1 112 ? -2.662 5.431 7.373 1.00 83.56 112 THR A C 1
ATOM 844 O O . THR A 1 112 ? -1.738 6.000 6.788 1.00 83.56 112 THR A O 1
ATOM 847 N N . PHE A 1 113 ? -3.245 4.331 6.892 1.00 89.38 113 PHE A N 1
ATOM 848 C CA . PHE A 1 113 ? -2.960 3.839 5.548 1.00 89.38 113 PHE A CA 1
ATOM 849 C C . PHE A 1 113 ? -3.586 4.766 4.498 1.00 89.38 113 PHE A C 1
ATOM 851 O O . PHE A 1 113 ? -4.714 5.236 4.644 1.00 89.38 113 PHE A O 1
ATOM 858 N N . HIS A 1 114 ? -2.863 5.024 3.409 1.00 92.44 114 HIS A N 1
ATOM 859 C CA . HIS A 1 114 ? -3.388 5.788 2.284 1.00 92.44 114 HIS A CA 1
ATOM 860 C C . HIS A 1 114 ? -2.963 5.144 0.966 1.00 92.44 114 HIS A C 1
ATOM 862 O O . HIS A 1 114 ? -1.774 4.956 0.720 1.00 92.44 114 HIS A O 1
ATOM 868 N N . MET A 1 115 ? -3.923 4.894 0.071 1.00 94.94 115 MET A N 1
ATOM 869 C CA . MET A 1 115 ? -3.689 4.157 -1.177 1.00 94.94 115 MET A CA 1
ATOM 870 C C . MET A 1 115 ? -2.575 4.760 -2.047 1.00 94.94 115 MET A C 1
ATOM 872 O O . MET A 1 115 ? -1.750 4.047 -2.608 1.00 94.94 115 MET A O 1
ATOM 876 N N . HIS A 1 116 ? -2.514 6.090 -2.135 1.00 94.44 116 HIS A N 1
ATOM 877 C CA . HIS A 1 116 ? -1.474 6.810 -2.883 1.00 94.44 116 HIS A CA 1
ATOM 878 C C . HIS A 1 116 ? -0.242 7.206 -2.063 1.00 94.44 116 HIS A C 1
ATOM 880 O O . HIS A 1 116 ? 0.541 8.033 -2.524 1.00 94.44 116 HIS A O 1
ATOM 886 N N . HIS A 1 117 ? -0.059 6.669 -0.857 1.00 92.38 117 HIS A N 1
ATOM 887 C CA . HIS A 1 117 ? 1.147 6.943 -0.082 1.00 92.38 117 HIS A CA 1
ATOM 888 C C . HIS A 1 117 ? 2.391 6.463 -0.862 1.00 92.38 117 HIS A C 1
ATOM 890 O O . HIS A 1 117 ? 2.347 5.375 -1.437 1.00 92.38 117 HIS A O 1
ATOM 896 N N . PRO A 1 118 ? 3.521 7.199 -0.875 1.00 91.31 118 PRO A N 1
ATOM 897 C CA . PRO A 1 118 ? 4.731 6.779 -1.585 1.00 91.31 118 PRO A CA 1
ATOM 898 C C . PRO A 1 118 ? 5.253 5.417 -1.106 1.00 91.31 118 PRO A C 1
ATOM 900 O O . PRO A 1 118 ? 5.795 4.659 -1.898 1.00 91.31 118 PRO A O 1
ATOM 903 N N . LYS A 1 119 ? 5.026 5.052 0.166 1.00 91.88 119 LYS A N 1
ATOM 904 C CA . LYS A 1 119 ? 5.352 3.705 0.682 1.00 91.88 119 LYS A CA 1
ATOM 905 C C . LYS A 1 119 ? 4.460 2.588 0.136 1.00 91.88 119 LYS A C 1
ATOM 907 O O . LYS A 1 119 ? 4.922 1.455 0.115 1.00 91.88 119 LYS A O 1
ATOM 912 N N . ASN A 1 120 ? 3.262 2.894 -0.362 1.00 96.50 120 ASN A N 1
ATOM 913 C CA . ASN A 1 120 ? 2.444 1.939 -1.112 1.00 96.50 120 ASN A CA 1
ATOM 914 C C . ASN A 1 120 ? 2.820 1.907 -2.604 1.00 96.50 120 ASN A C 1
ATOM 916 O O . ASN A 1 120 ? 2.095 1.344 -3.417 1.00 96.50 120 ASN A O 1
ATOM 920 N N . GLY A 1 121 ? 3.924 2.549 -2.995 1.00 95.06 121 GLY A N 1
ATOM 921 C CA . GLY A 1 121 ? 4.363 2.625 -4.379 1.00 95.06 121 GLY A CA 1
ATOM 922 C C . GLY A 1 121 ? 5.830 2.278 -4.569 1.00 95.06 121 GLY A C 1
ATOM 923 O O . GLY A 1 121 ? 6.660 2.470 -3.680 1.00 95.06 121 GLY A O 1
ATOM 924 N N . MET A 1 122 ? 6.177 1.788 -5.750 1.00 95.25 122 MET A N 1
ATOM 925 C CA . MET A 1 122 ? 7.569 1.630 -6.159 1.00 95.25 122 MET A CA 1
ATOM 926 C C . MET A 1 122 ? 7.741 1.844 -7.661 1.00 95.25 122 MET A C 1
ATOM 928 O O . MET A 1 122 ? 6.802 1.661 -8.433 1.00 95.25 122 MET A O 1
ATOM 932 N N . ALA A 1 123 ? 8.940 2.262 -8.065 1.00 96.31 123 ALA A N 1
ATOM 933 C CA . ALA A 1 123 ? 9.323 2.297 -9.470 1.00 96.31 123 ALA A CA 1
ATOM 934 C C . ALA A 1 123 ? 9.592 0.868 -9.948 1.00 96.31 123 ALA A C 1
ATOM 936 O O . ALA A 1 123 ? 10.311 0.116 -9.290 1.00 96.31 123 ALA A O 1
ATOM 937 N N . THR A 1 124 ? 9.017 0.494 -11.084 1.00 94.31 124 THR A N 1
ATOM 938 C CA . THR A 1 124 ? 9.222 -0.823 -11.691 1.00 94.31 124 THR A CA 1
ATOM 939 C C . THR A 1 124 ? 9.383 -0.676 -13.189 1.00 94.31 124 THR A C 1
ATOM 941 O O . THR A 1 124 ? 8.660 0.099 -13.811 1.00 94.31 124 THR A O 1
ATOM 944 N N . LYS A 1 125 ? 10.308 -1.435 -13.781 1.00 93.62 125 LYS A N 1
ATOM 945 C CA . LYS A 1 125 ? 10.522 -1.405 -15.228 1.00 93.62 125 LYS A CA 1
ATOM 946 C C . LYS A 1 125 ? 9.263 -1.842 -15.961 1.00 93.62 125 LYS A C 1
ATOM 948 O O . LYS A 1 125 ? 8.760 -2.949 -15.733 1.00 93.62 125 LYS A O 1
ATOM 953 N N . LYS A 1 126 ? 8.807 -1.006 -16.885 1.00 91.25 126 LYS A N 1
ATOM 954 C CA . LYS A 1 126 ? 7.646 -1.281 -17.718 1.00 91.25 126 LYS A CA 1
ATOM 955 C C . LYS A 1 126 ? 7.928 -2.440 -18.663 1.00 91.25 126 LYS A C 1
ATOM 957 O O . LYS A 1 126 ? 8.931 -2.445 -19.370 1.00 91.25 126 LYS A O 1
ATOM 962 N N . TYR A 1 127 ? 7.014 -3.398 -18.739 1.00 88.69 127 TYR A N 1
ATOM 963 C CA . TYR A 1 127 ? 7.053 -4.398 -19.797 1.00 88.69 127 TYR A CA 1
ATOM 964 C C . TYR A 1 127 ? 6.502 -3.818 -21.103 1.00 88.69 127 TYR A C 1
ATOM 966 O O . TYR A 1 127 ? 5.360 -3.356 -21.169 1.00 88.69 127 TYR A O 1
ATOM 974 N N . ARG A 1 128 ? 7.298 -3.888 -22.169 1.00 82.88 128 ARG A N 1
ATOM 975 C CA . ARG A 1 128 ? 6.891 -3.540 -23.534 1.00 82.88 128 ARG A CA 1
ATOM 976 C C . ARG A 1 128 ? 7.478 -4.535 -24.523 1.00 82.88 128 ARG A C 1
ATOM 978 O O . ARG A 1 128 ? 8.694 -4.666 -24.607 1.00 82.88 128 ARG A O 1
ATOM 985 N N . ILE A 1 129 ? 6.630 -5.217 -25.293 1.00 79.06 129 ILE A N 1
ATOM 986 C CA . ILE A 1 129 ? 7.083 -6.250 -26.240 1.00 79.06 129 ILE A CA 1
ATOM 987 C C . ILE A 1 129 ? 8.015 -5.695 -27.329 1.00 79.06 129 ILE A C 1
ATOM 989 O O . ILE A 1 129 ? 8.887 -6.399 -27.824 1.00 79.06 129 ILE A O 1
ATOM 993 N N . ASP A 1 130 ? 7.840 -4.423 -27.673 1.00 77.56 130 ASP A N 1
ATOM 994 C CA . ASP A 1 130 ? 8.526 -3.697 -28.737 1.00 77.56 130 ASP A CA 1
ATOM 995 C C . ASP A 1 130 ? 9.838 -3.034 -28.297 1.00 77.56 130 ASP A C 1
ATOM 997 O O . ASP A 1 130 ? 10.623 -2.625 -29.150 1.00 77.56 130 ASP A O 1
ATOM 1001 N N . TYR A 1 131 ? 10.086 -2.902 -26.990 1.00 66.31 131 TYR A N 1
ATOM 1002 C CA . TYR A 1 131 ? 11.178 -2.049 -26.507 1.00 66.31 131 TYR A CA 1
ATOM 1003 C C . TYR A 1 131 ? 11.788 -2.458 -25.157 1.00 66.31 131 TYR A C 1
ATOM 1005 O O . TYR A 1 131 ? 12.923 -2.096 -24.863 1.00 66.31 131 TYR A O 1
ATOM 1013 N N . GLN A 1 132 ? 11.063 -3.210 -24.327 1.00 73.75 132 GLN A N 1
ATOM 1014 C CA . GLN A 1 132 ? 11.464 -3.504 -22.950 1.00 73.75 132 GLN A CA 1
ATOM 1015 C C . GLN A 1 132 ? 10.870 -4.833 -22.465 1.00 73.75 132 GLN A C 1
ATOM 1017 O O . GLN A 1 132 ? 9.977 -4.894 -21.616 1.00 73.75 132 GLN A O 1
ATOM 1022 N N . THR A 1 133 ? 11.337 -5.930 -23.059 1.00 77.06 133 THR A N 1
ATOM 1023 C CA . THR A 1 133 ? 10.845 -7.288 -22.772 1.00 77.06 133 THR A CA 1
ATOM 1024 C C . THR A 1 133 ? 11.299 -7.815 -21.405 1.00 77.06 133 THR A C 1
ATOM 1026 O O . THR A 1 133 ? 10.682 -8.732 -20.853 1.00 77.06 133 THR A O 1
ATOM 1029 N N . ASP A 1 134 ? 12.324 -7.206 -20.809 1.00 78.94 134 ASP A N 1
ATOM 1030 C CA . ASP A 1 134 ? 12.815 -7.503 -19.462 1.00 78.94 134 ASP A CA 1
ATOM 1031 C C . ASP A 1 134 ? 11.975 -6.844 -18.353 1.00 78.94 134 ASP A C 1
ATOM 1033 O O . ASP A 1 134 ? 12.029 -7.295 -17.213 1.00 78.94 134 ASP A O 1
ATOM 1037 N N . GLY A 1 135 ? 11.142 -5.842 -18.661 1.00 85.38 135 GLY A N 1
ATOM 1038 C CA . GLY A 1 135 ? 10.364 -5.118 -17.650 1.00 85.38 135 GLY A CA 1
ATOM 1039 C C . GLY A 1 135 ? 9.389 -6.005 -16.874 1.00 85.38 135 GLY A C 1
ATOM 1040 O O . GLY A 1 135 ? 8.691 -6.828 -17.460 1.00 85.38 135 GLY A O 1
ATOM 1041 N N . ILE A 1 136 ? 9.339 -5.872 -15.552 1.00 88.69 136 ILE A N 1
ATOM 1042 C CA . ILE A 1 136 ? 8.547 -6.748 -14.673 1.00 88.69 136 ILE A CA 1
ATOM 1043 C C . ILE A 1 136 ? 7.095 -6.293 -14.500 1.00 88.69 136 ILE A C 1
ATOM 1045 O O . ILE A 1 136 ? 6.251 -7.077 -14.058 1.00 88.69 136 ILE A O 1
ATOM 1049 N N . HIS A 1 137 ? 6.796 -5.041 -14.858 1.00 89.62 137 HIS A N 1
ATOM 1050 C CA . HIS A 1 137 ? 5.482 -4.436 -14.676 1.00 89.62 137 HIS A CA 1
ATOM 1051 C C . HIS A 1 137 ? 4.672 -4.490 -15.972 1.00 89.62 137 HIS A C 1
ATOM 1053 O O . HIS A 1 137 ? 4.866 -3.703 -16.897 1.00 89.62 137 HIS A O 1
ATOM 1059 N N . ALA A 1 138 ? 3.790 -5.485 -16.037 1.00 88.50 138 ALA A N 1
ATOM 1060 C CA . ALA A 1 138 ? 2.784 -5.685 -17.077 1.00 88.50 138 ALA A CA 1
ATOM 1061 C C . ALA A 1 138 ? 1.390 -5.752 -16.427 1.00 88.50 138 ALA A C 1
ATOM 1063 O O . ALA A 1 138 ? 1.253 -5.522 -15.227 1.00 88.50 138 ALA A O 1
ATOM 1064 N N . ASN A 1 139 ? 0.353 -6.117 -17.185 1.00 91.12 139 ASN A N 1
ATOM 1065 C CA . ASN A 1 139 ? -0.936 -6.460 -16.582 1.00 91.12 139 ASN A CA 1
ATOM 1066 C C . ASN A 1 139 ? -0.759 -7.594 -15.552 1.00 91.12 139 ASN A C 1
ATOM 1068 O O . ASN A 1 139 ? -0.156 -8.618 -15.876 1.00 91.12 139 ASN A O 1
ATOM 1072 N N . HIS A 1 140 ? -1.277 -7.412 -14.335 1.00 93.25 140 HIS A N 1
ATOM 1073 C CA . HIS A 1 140 ? -1.027 -8.314 -13.207 1.00 93.25 140 HIS A CA 1
ATOM 1074 C C . HIS A 1 140 ? -2.303 -8.746 -12.442 1.00 93.25 140 HIS A C 1
ATOM 1076 O O . HIS A 1 140 ? -2.424 -8.496 -11.241 1.00 93.25 140 HIS A O 1
ATOM 1082 N N . PRO A 1 141 ? -3.286 -9.396 -13.103 1.00 96.69 141 PRO A N 1
ATOM 1083 C CA . PRO A 1 141 ? -4.521 -9.842 -12.451 1.00 96.69 141 PRO A CA 1
ATOM 1084 C C . PRO A 1 141 ? -4.296 -10.934 -11.396 1.00 96.69 141 PRO A C 1
ATOM 1086 O O . PRO A 1 141 ? -4.986 -10.939 -10.379 1.00 96.69 141 PRO A O 1
ATOM 1089 N N . ASN A 1 142 ? -3.325 -11.833 -11.600 1.00 97.75 142 ASN A N 1
ATOM 1090 C CA . ASN A 1 142 ? -3.010 -12.882 -10.629 1.00 97.75 142 ASN A CA 1
ATOM 1091 C C . ASN A 1 142 ? -2.410 -12.286 -9.348 1.00 97.75 142 ASN A C 1
ATOM 1093 O O . ASN A 1 142 ? -2.775 -12.695 -8.250 1.00 97.75 142 ASN A O 1
ATOM 1097 N N . TYR A 1 143 ? -1.559 -11.264 -9.483 1.00 98.12 143 TYR A N 1
ATOM 1098 C CA . TYR A 1 143 ? -1.065 -10.495 -8.340 1.00 98.12 143 TYR A CA 1
ATOM 1099 C C . TYR A 1 143 ? -2.224 -9.871 -7.559 1.00 98.12 143 TYR A C 1
ATOM 1101 O O . TYR A 1 143 ? -2.336 -10.084 -6.358 1.00 98.12 143 TYR A O 1
ATOM 1109 N N . ASN A 1 144 ? -3.145 -9.180 -8.244 1.00 97.88 144 ASN A N 1
ATOM 1110 C CA . ASN A 1 144 ? -4.295 -8.558 -7.584 1.00 97.88 144 ASN A CA 1
ATOM 1111 C C . ASN A 1 144 ? -5.163 -9.586 -6.842 1.00 97.88 144 ASN A C 1
ATOM 1113 O O . ASN A 1 144 ? -5.589 -9.320 -5.722 1.00 97.88 144 ASN A O 1
ATOM 1117 N N . SER A 1 145 ? -5.403 -10.754 -7.446 1.00 98.38 145 SER A N 1
ATOM 1118 C CA . SER A 1 145 ? -6.185 -11.826 -6.822 1.00 98.38 145 SER A CA 1
ATOM 1119 C C . SER A 1 145 ? -5.505 -12.381 -5.571 1.00 98.38 145 SER A C 1
ATOM 1121 O O . SER A 1 145 ? -6.173 -12.595 -4.563 1.00 98.38 145 SER A O 1
ATOM 1123 N N . GLN A 1 146 ? -4.190 -12.602 -5.624 1.00 98.56 146 GLN A N 1
ATOM 1124 C CA . GLN A 1 146 ? -3.420 -13.084 -4.479 1.00 98.56 146 GLN A CA 1
ATOM 1125 C C . GLN A 1 146 ? -3.355 -12.039 -3.356 1.00 98.56 146 GLN A C 1
ATOM 1127 O O . GLN A 1 146 ? -3.543 -12.393 -2.197 1.00 98.56 146 GLN A O 1
ATOM 1132 N N . VAL A 1 147 ? -3.162 -10.752 -3.683 1.00 98.69 147 VAL A N 1
ATOM 1133 C CA . VAL A 1 147 ? -3.206 -9.670 -2.684 1.00 98.69 147 VAL A CA 1
ATOM 1134 C C . VAL A 1 147 ? -4.581 -9.607 -2.019 1.00 98.69 147 VAL A C 1
ATOM 1136 O O . VAL A 1 147 ? -4.654 -9.549 -0.797 1.00 98.69 147 VAL A O 1
ATOM 1139 N N . ASN A 1 148 ? -5.664 -9.669 -2.800 1.00 98.56 148 ASN A N 1
ATOM 1140 C CA . ASN A 1 148 ? -7.027 -9.669 -2.269 1.00 98.56 148 ASN A CA 1
ATOM 1141 C C . ASN A 1 148 ? -7.270 -10.838 -1.308 1.00 98.56 148 ASN A C 1
ATOM 1143 O O . ASN A 1 148 ? -7.764 -10.629 -0.204 1.00 98.56 148 ASN A O 1
ATOM 1147 N N . GLN A 1 149 ? -6.883 -12.055 -1.708 1.00 98.56 149 GLN A N 1
ATOM 1148 C CA . GLN A 1 149 ? -7.022 -13.228 -0.847 1.00 98.56 149 GLN A CA 1
ATOM 1149 C C . GLN A 1 149 ? -6.225 -13.054 0.445 1.00 98.56 149 GLN A C 1
ATOM 1151 O O . GLN A 1 149 ? -6.779 -13.217 1.525 1.00 98.56 149 GLN A O 1
ATOM 1156 N N . LYS A 1 150 ? -4.959 -12.634 0.352 1.00 98.62 150 LYS A N 1
ATOM 1157 C CA . LYS A 1 150 ? -4.132 -12.452 1.543 1.00 98.62 150 LYS A CA 1
ATOM 1158 C C . LYS A 1 150 ? -4.695 -11.386 2.479 1.00 98.62 150 LYS A C 1
ATOM 1160 O O . LYS A 1 150 ? -4.616 -11.541 3.687 1.00 98.62 150 LYS A O 1
ATOM 1165 N N . MET A 1 151 ? -5.288 -10.317 1.950 1.00 98.69 151 MET A N 1
ATOM 1166 C CA . MET A 1 151 ? -5.959 -9.308 2.773 1.00 98.69 151 MET A CA 1
ATOM 1167 C C . MET A 1 151 ? -7.203 -9.850 3.482 1.00 98.69 151 MET A C 1
ATOM 1169 O O . MET A 1 151 ? -7.490 -9.398 4.586 1.00 98.69 151 MET A O 1
ATOM 1173 N N . THR A 1 152 ? -7.915 -10.806 2.882 1.00 98.44 152 THR A N 1
ATOM 1174 C CA . THR A 1 152 ? -9.001 -11.534 3.555 1.00 98.44 152 THR A CA 1
ATOM 1175 C C . THR A 1 152 ? -8.438 -12.417 4.669 1.00 98.44 152 THR A C 1
ATOM 1177 O O . THR A 1 152 ? -8.878 -12.303 5.805 1.00 98.44 152 THR A O 1
ATOM 1180 N N . ASP A 1 153 ? -7.383 -13.188 4.391 1.00 98.50 153 ASP A N 1
ATOM 1181 C CA . ASP A 1 153 ? -6.730 -14.033 5.403 1.00 98.50 153 ASP A CA 1
ATOM 1182 C C . ASP A 1 153 ? -6.194 -13.197 6.585 1.00 98.50 153 ASP A C 1
ATOM 1184 O O . ASP A 1 153 ? -6.271 -13.603 7.738 1.00 98.50 153 ASP A O 1
ATOM 1188 N N . LEU A 1 154 ? -5.685 -11.988 6.318 1.00 98.62 154 LEU A N 1
ATOM 1189 C CA . LEU A 1 154 ? -5.233 -11.059 7.357 1.00 98.62 154 LEU A CA 1
ATOM 1190 C C . LEU A 1 154 ? -6.372 -10.553 8.250 1.00 98.62 154 LEU A C 1
ATOM 1192 O O . LEU A 1 154 ? -6.114 -10.240 9.412 1.00 98.62 154 LEU A O 1
ATOM 1196 N N . ILE A 1 155 ? -7.594 -10.431 7.721 1.00 98.56 155 ILE A N 1
ATOM 1197 C CA . ILE A 1 155 ? -8.776 -10.135 8.539 1.00 98.56 155 ILE A CA 1
ATOM 1198 C C . ILE A 1 155 ? -9.052 -11.327 9.450 1.00 98.56 155 ILE A C 1
ATOM 1200 O O . ILE A 1 155 ? -9.123 -11.131 10.659 1.00 98.56 155 ILE A O 1
ATOM 1204 N N . ASP A 1 156 ? -9.118 -12.541 8.899 1.00 98.50 156 ASP A N 1
ATOM 1205 C CA . ASP A 1 156 ? -9.372 -13.762 9.674 1.00 98.50 156 ASP A CA 1
ATOM 1206 C C . ASP A 1 156 ? -8.337 -13.938 10.801 1.00 98.50 156 ASP A C 1
ATOM 1208 O O . ASP A 1 156 ? -8.696 -14.198 11.952 1.00 98.50 156 ASP A O 1
ATOM 1212 N N . ASP A 1 157 ? -7.053 -13.710 10.501 1.00 98.50 157 ASP A N 1
ATOM 1213 C CA . ASP A 1 157 ? -5.964 -13.745 11.481 1.00 98.50 157 ASP A CA 1
ATOM 1214 C C . ASP A 1 157 ? -6.167 -12.712 12.601 1.00 98.50 157 ASP A C 1
ATOM 1216 O O . ASP A 1 157 ? -5.962 -13.021 13.776 1.00 98.50 157 ASP A O 1
ATOM 1220 N N . LEU A 1 158 ? -6.558 -11.479 12.255 1.00 98.50 158 LEU A N 1
ATOM 1221 C CA . LEU A 1 158 ? -6.823 -10.414 13.228 1.00 98.50 158 LEU A CA 1
ATOM 1222 C C . LEU A 1 158 ? -8.036 -10.749 14.104 1.00 98.50 158 LEU A C 1
ATOM 1224 O O . LEU A 1 158 ? -7.976 -10.597 15.324 1.00 98.50 158 LEU A O 1
ATOM 1228 N N . GLU A 1 159 ? -9.129 -11.227 13.515 1.00 98.25 159 GLU A N 1
ATOM 1229 C CA . GLU A 1 159 ? -10.329 -11.604 14.263 1.00 98.25 159 GLU A CA 1
ATOM 1230 C C . GLU A 1 159 ? -10.063 -12.782 15.202 1.00 98.25 159 GLU A C 1
ATOM 1232 O O . GLU A 1 159 ? -10.508 -12.780 16.353 1.00 98.25 159 GLU A O 1
ATOM 1237 N N . GLN A 1 160 ? -9.275 -13.761 14.753 1.00 98.38 160 GLN A N 1
ATOM 1238 C CA . GLN A 1 160 ? -8.843 -14.879 15.583 1.00 98.38 160 GLN A CA 1
ATOM 1239 C C . GLN A 1 160 ? -7.919 -14.425 16.722 1.00 98.38 160 GLN A C 1
ATOM 1241 O O . GLN A 1 160 ? -8.070 -14.892 17.853 1.00 98.38 160 GLN A O 1
ATOM 1246 N N . GLU A 1 161 ? -6.966 -13.532 16.445 1.00 98.38 161 GLU A N 1
ATOM 1247 C CA . GLU A 1 161 ? -6.008 -13.020 17.430 1.00 98.38 161 GLU A CA 1
ATOM 1248 C C . GLU A 1 161 ? -6.696 -12.205 18.535 1.00 98.38 161 GLU A C 1
ATOM 1250 O O . GLU A 1 161 ? -6.370 -12.362 19.715 1.00 98.38 161 GLU A O 1
ATOM 1255 N N . TYR A 1 162 ? -7.667 -11.365 18.172 1.00 97.38 162 TYR A N 1
ATOM 1256 C CA . TYR A 1 162 ? -8.355 -10.471 19.107 1.00 97.38 162 TYR A CA 1
ATOM 1257 C C . TYR A 1 162 ? -9.672 -11.042 19.659 1.00 97.38 162 TYR A C 1
ATOM 1259 O O . TYR A 1 162 ? -10.200 -10.517 20.641 1.00 97.38 162 TYR A O 1
ATOM 1267 N N . GLY A 1 163 ? -10.202 -12.116 19.068 1.00 98.12 163 GLY A N 1
ATOM 1268 C CA . GLY A 1 163 ? -11.447 -12.767 19.487 1.00 98.12 163 GLY A CA 1
ATOM 1269 C C . GLY A 1 163 ? -12.705 -11.916 19.274 1.00 98.12 163 GLY A C 1
ATOM 1270 O O . GLY A 1 163 ? -13.714 -12.138 19.945 1.00 98.12 163 GLY A O 1
ATOM 1271 N N . VAL A 1 164 ? -12.640 -10.925 18.384 1.00 96.94 164 VAL A N 1
ATOM 1272 C CA . VAL A 1 164 ? -13.719 -9.983 18.048 1.00 96.94 164 VAL A CA 1
ATOM 1273 C C . VAL A 1 164 ? -13.694 -9.712 16.541 1.00 96.94 164 VAL A C 1
ATOM 1275 O O . VAL A 1 164 ? -12.624 -9.826 15.945 1.00 96.94 164 VAL A O 1
ATOM 1278 N N . PRO A 1 165 ? -14.826 -9.344 15.913 1.00 96.69 165 PRO A N 1
ATOM 1279 C CA . PRO A 1 165 ? -14.833 -9.026 14.489 1.00 96.69 165 PRO A CA 1
ATOM 1280 C C . PRO A 1 165 ? -14.019 -7.758 14.191 1.00 96.69 165 PRO A C 1
ATOM 1282 O O . PRO A 1 165 ? -13.841 -6.911 15.077 1.00 96.69 165 PRO A O 1
ATOM 1285 N N . LEU A 1 166 ? -13.570 -7.607 12.940 1.00 94.62 166 LEU A N 1
ATOM 1286 C CA . LEU A 1 166 ? -12.689 -6.529 12.470 1.00 94.62 166 LEU A CA 1
ATOM 1287 C C . LEU A 1 166 ? -13.159 -5.141 12.917 1.00 94.62 166 LEU A C 1
ATOM 1289 O O . LEU A 1 166 ? -12.348 -4.291 13.283 1.00 94.62 166 LEU A O 1
ATOM 1293 N N . GLU A 1 167 ? -14.477 -4.926 12.955 1.00 91.69 167 GLU A N 1
ATOM 1294 C CA . GLU A 1 167 ? -15.097 -3.642 13.294 1.00 91.69 167 GLU A CA 1
ATOM 1295 C C . GLU A 1 167 ? -14.847 -3.183 14.735 1.00 91.69 167 GLU A C 1
ATOM 1297 O O . GLU A 1 167 ? -15.011 -2.005 15.064 1.00 91.69 167 GLU A O 1
ATOM 1302 N N . GLN A 1 168 ? -14.478 -4.121 15.606 1.00 92.44 168 GLN A N 1
ATOM 1303 C CA . GLN A 1 168 ? -14.197 -3.886 17.020 1.00 92.44 168 GLN A CA 1
ATOM 1304 C C . GLN A 1 168 ? -12.694 -3.824 17.316 1.00 92.44 168 GLN A C 1
ATOM 1306 O O . GLN A 1 168 ? -12.308 -3.485 18.438 1.00 92.44 168 GLN A O 1
ATOM 1311 N N . ILE A 1 169 ? -11.845 -4.122 16.330 1.00 91.81 169 ILE A N 1
ATOM 1312 C CA . ILE A 1 169 ? -10.389 -4.047 16.454 1.00 91.81 169 ILE A CA 1
ATOM 1313 C C . ILE A 1 169 ? -9.949 -2.588 16.285 1.00 91.81 169 ILE A C 1
ATOM 1315 O O . ILE A 1 169 ? -10.479 -1.853 15.451 1.00 91.81 169 ILE A O 1
ATOM 1319 N N . ASP A 1 170 ? -8.972 -2.139 17.084 1.00 88.75 170 ASP A N 1
ATOM 1320 C CA . ASP A 1 170 ? -8.424 -0.782 16.962 1.00 88.75 170 ASP A CA 1
ATOM 1321 C C . ASP A 1 170 ? -7.894 -0.558 15.530 1.00 88.75 170 ASP A C 1
ATOM 1323 O O . ASP A 1 170 ? -6.974 -1.262 15.103 1.00 88.75 170 ASP A O 1
ATOM 1327 N N . PRO A 1 171 ? -8.396 0.447 14.788 1.00 86.75 171 PRO A N 1
ATOM 1328 C CA . PRO A 1 171 ? -7.948 0.723 13.427 1.00 86.75 171 PRO A CA 1
ATOM 1329 C C . PRO A 1 171 ? -6.435 0.910 13.269 1.00 86.75 171 PRO A C 1
ATOM 1331 O O . PRO A 1 171 ? -5.892 0.646 12.199 1.00 86.75 171 PRO A O 1
ATOM 1334 N N . ASN A 1 172 ? -5.724 1.361 14.310 1.00 85.50 172 ASN A N 1
ATOM 1335 C CA . ASN A 1 172 ? -4.266 1.478 14.254 1.00 85.50 172 ASN A CA 1
ATOM 1336 C C . ASN A 1 172 ? -3.587 0.107 14.156 1.00 85.50 172 ASN A C 1
ATOM 1338 O O . ASN A 1 172 ? -2.619 -0.008 13.412 1.00 85.50 172 ASN A O 1
ATOM 1342 N N . VAL A 1 173 ? -4.112 -0.918 14.835 1.00 93.69 173 VAL A N 1
ATOM 1343 C CA . VAL A 1 173 ? -3.628 -2.305 14.722 1.00 93.69 173 VAL A CA 1
ATOM 1344 C C . VAL A 1 173 ? -3.877 -2.827 13.311 1.00 93.69 173 VAL A C 1
ATOM 1346 O O . VAL A 1 173 ? -2.969 -3.358 12.675 1.00 93.69 173 VAL A O 1
ATOM 1349 N N . VAL A 1 174 ? -5.091 -2.619 12.794 1.00 95.12 174 VAL A N 1
ATOM 1350 C CA . VAL A 1 174 ? -5.459 -3.037 11.433 1.00 95.12 174 VAL A CA 1
ATOM 1351 C C . VAL A 1 174 ? -4.538 -2.386 10.399 1.00 95.12 174 VAL A C 1
ATOM 1353 O O . VAL A 1 174 ? -4.037 -3.043 9.487 1.00 95.12 174 VAL A O 1
ATOM 1356 N N . SER A 1 175 ? -4.262 -1.092 10.570 1.00 93.19 175 SER A N 1
ATOM 1357 C CA . SER A 1 175 ? -3.367 -0.365 9.678 1.00 93.19 175 SER A CA 1
ATOM 1358 C C . SER A 1 175 ? -1.916 -0.818 9.778 1.00 93.19 175 SER A C 1
ATOM 1360 O O . SER A 1 175 ? -1.259 -0.961 8.751 1.00 93.19 175 SER A O 1
ATOM 1362 N N . GLU A 1 176 ? -1.411 -1.087 10.984 1.00 94.06 176 GLU A N 1
ATOM 1363 C CA . GLU A 1 176 ? -0.083 -1.680 11.165 1.00 94.06 176 GLU A CA 1
ATOM 1364 C C . GLU A 1 176 ? 0.024 -3.017 10.431 1.00 94.06 176 GLU A C 1
ATOM 1366 O O . GLU A 1 176 ? 0.949 -3.191 9.640 1.00 94.06 176 GLU A O 1
ATOM 1371 N N . ARG A 1 177 ? -0.974 -3.901 10.573 1.00 97.81 177 ARG A N 1
ATOM 1372 C CA . ARG A 1 177 ? -0.997 -5.190 9.869 1.00 97.81 177 ARG A CA 1
ATOM 1373 C C . ARG A 1 177 ? -0.976 -5.026 8.347 1.00 97.81 177 ARG A C 1
ATOM 1375 O O . ARG A 1 177 ? -0.215 -5.716 7.668 1.00 97.81 177 ARG A O 1
ATOM 1382 N N . LEU A 1 178 ? -1.771 -4.102 7.801 1.00 97.94 178 LEU A N 1
ATOM 1383 C CA . LEU A 1 178 ? -1.777 -3.826 6.362 1.00 97.94 178 LEU A CA 1
ATOM 1384 C C . LEU A 1 178 ? -0.451 -3.211 5.884 1.00 97.94 178 LEU A C 1
ATOM 1386 O O . LEU A 1 178 ? 0.031 -3.550 4.805 1.00 97.94 178 LEU A O 1
ATOM 1390 N N . ILE A 1 179 ? 0.157 -2.319 6.670 1.00 96.00 179 ILE A N 1
ATOM 1391 C CA . ILE A 1 179 ? 1.455 -1.710 6.350 1.00 96.00 179 ILE A CA 1
ATOM 1392 C C . ILE A 1 179 ? 2.573 -2.758 6.381 1.00 96.00 179 ILE A C 1
ATOM 1394 O O . ILE A 1 179 ? 3.443 -2.737 5.509 1.00 96.00 179 ILE A O 1
ATOM 1398 N N . ASP A 1 180 ? 2.550 -3.689 7.331 1.00 97.12 180 ASP A N 1
ATOM 1399 C CA . ASP A 1 180 ? 3.516 -4.787 7.392 1.00 97.12 180 ASP A CA 1
ATOM 1400 C C . ASP A 1 180 ? 3.396 -5.696 6.167 1.00 97.12 180 ASP A C 1
ATOM 1402 O O . ASP A 1 180 ? 4.404 -6.034 5.541 1.00 97.12 180 ASP A O 1
ATOM 1406 N N . PHE A 1 181 ? 2.168 -6.005 5.744 1.00 98.50 181 PHE A N 1
ATOM 1407 C CA . PHE A 1 181 ? 1.929 -6.734 4.502 1.00 98.50 181 PHE A CA 1
ATOM 1408 C C . PHE A 1 181 ? 2.371 -5.947 3.256 1.00 98.50 181 PHE A C 1
ATOM 1410 O O . PHE A 1 181 ? 3.054 -6.484 2.389 1.00 98.50 181 PHE A O 1
ATOM 1417 N N . GLN A 1 182 ? 2.089 -4.646 3.178 1.00 98.31 182 GLN A N 1
ATOM 1418 C CA . GLN A 1 182 ? 2.618 -3.778 2.119 1.00 98.31 182 GLN A CA 1
ATOM 1419 C C . GLN A 1 182 ? 4.156 -3.845 2.060 1.00 98.31 182 GLN A C 1
ATOM 1421 O O . GLN A 1 182 ? 4.741 -3.917 0.978 1.00 98.31 182 GLN A O 1
ATOM 1426 N N . ASN A 1 183 ? 4.829 -3.822 3.212 1.00 96.62 183 ASN A N 1
ATOM 1427 C CA . ASN A 1 183 ? 6.286 -3.907 3.276 1.00 96.62 183 ASN A CA 1
ATOM 1428 C C . ASN A 1 183 ? 6.795 -5.290 2.839 1.00 96.62 183 ASN A C 1
ATOM 1430 O O . ASN A 1 183 ? 7.810 -5.362 2.147 1.00 96.62 183 ASN A O 1
ATOM 1434 N N . SER A 1 184 ? 6.081 -6.373 3.158 1.00 98.12 184 SER A N 1
ATOM 1435 C CA . SER A 1 184 ? 6.447 -7.710 2.680 1.00 98.12 184 SER A CA 1
ATOM 1436 C C . SER A 1 184 ? 6.276 -7.849 1.162 1.00 98.12 184 SER A C 1
ATOM 1438 O O . SER A 1 184 ? 7.153 -8.418 0.512 1.00 98.12 184 SER A O 1
ATOM 1440 N N . LEU A 1 185 ? 5.235 -7.248 0.569 1.00 98.31 185 LEU A N 1
ATOM 1441 C CA . LEU A 1 185 ? 5.055 -7.178 -0.888 1.00 98.31 185 LEU A CA 1
ATOM 1442 C C . LEU A 1 185 ? 6.208 -6.435 -1.570 1.00 98.31 185 LEU A C 1
ATOM 1444 O O . LEU A 1 185 ? 6.705 -6.880 -2.606 1.00 98.31 185 LEU A O 1
ATOM 1448 N N . ARG A 1 186 ? 6.673 -5.331 -0.974 1.00 97.88 186 ARG A N 1
ATOM 1449 C CA . ARG A 1 186 ? 7.866 -4.619 -1.451 1.00 97.88 186 ARG A CA 1
ATOM 1450 C C . ARG A 1 186 ? 9.083 -5.535 -1.455 1.00 97.88 186 ARG A C 1
ATOM 1452 O O . ARG A 1 186 ? 9.722 -5.686 -2.493 1.00 97.88 186 ARG A O 1
ATOM 1459 N N . SER A 1 187 ? 9.376 -6.171 -0.322 1.00 97.75 187 SER A N 1
ATOM 1460 C CA . SER A 1 187 ? 10.512 -7.087 -0.206 1.00 97.75 187 SER A CA 1
ATOM 1461 C C . SER A 1 187 ? 10.405 -8.269 -1.173 1.00 97.75 187 SER A C 1
ATOM 1463 O O . SER A 1 187 ? 11.415 -8.698 -1.731 1.00 97.75 187 SER A O 1
ATOM 1465 N N . LEU A 1 188 ? 9.196 -8.777 -1.425 1.00 97.94 188 LEU A N 1
ATOM 1466 C CA . LEU A 1 188 ? 8.947 -9.834 -2.403 1.00 97.94 188 LEU A CA 1
ATOM 1467 C C . LEU A 1 188 ? 9.326 -9.390 -3.822 1.00 97.94 188 LEU A C 1
ATOM 1469 O O . LEU A 1 188 ? 10.047 -10.112 -4.506 1.00 97.94 188 LEU A O 1
ATOM 1473 N N . ILE A 1 189 ? 8.896 -8.203 -4.257 1.00 97.19 189 ILE A N 1
ATOM 1474 C CA . ILE A 1 189 ? 9.231 -7.686 -5.593 1.00 97.19 189 ILE A CA 1
ATOM 1475 C C . ILE A 1 189 ? 10.738 -7.406 -5.699 1.00 97.19 189 ILE A C 1
ATOM 1477 O O . ILE A 1 189 ? 11.377 -7.809 -6.669 1.00 97.19 189 ILE A O 1
ATOM 1481 N N . GLU A 1 190 ? 11.330 -6.765 -4.688 1.00 96.06 190 GLU A N 1
ATOM 1482 C CA . GLU A 1 190 ? 12.757 -6.410 -4.673 1.00 96.06 190 GLU A CA 1
ATOM 1483 C C . GLU A 1 190 ? 13.675 -7.642 -4.666 1.00 96.06 190 GLU A C 1
ATOM 1485 O O . GLU A 1 190 ? 14.722 -7.641 -5.314 1.00 96.06 190 GLU A O 1
ATOM 1490 N N . SER A 1 191 ? 13.272 -8.717 -3.983 1.00 97.19 191 SER A N 1
ATOM 1491 C CA . SER A 1 191 ? 14.008 -9.991 -3.967 1.00 97.19 191 SER A CA 1
ATOM 1492 C C . SER A 1 191 ? 13.832 -10.825 -5.241 1.00 97.19 191 SER A C 1
ATOM 1494 O O . SER A 1 191 ? 14.586 -11.775 -5.454 1.00 97.19 191 SER A O 1
ATOM 1496 N N . ASN A 1 192 ? 12.894 -10.456 -6.118 1.00 96.38 192 ASN A N 1
ATOM 1497 C CA . ASN A 1 192 ? 12.596 -11.151 -7.371 1.00 96.38 192 ASN A CA 1
ATOM 1498 C C . ASN A 1 192 ? 12.708 -10.204 -8.586 1.00 96.38 192 ASN A C 1
ATOM 1500 O O . ASN A 1 192 ? 11.756 -10.068 -9.358 1.00 96.38 192 ASN A O 1
ATOM 1504 N N . PRO A 1 193 ? 13.877 -9.574 -8.821 1.00 93.62 193 PRO A N 1
ATOM 1505 C CA . PRO A 1 193 ? 14.015 -8.449 -9.755 1.00 93.62 193 PRO A CA 1
ATOM 1506 C C . PRO A 1 193 ? 13.764 -8.796 -11.231 1.00 93.62 193 PRO A C 1
ATOM 1508 O O . PRO A 1 193 ? 13.616 -7.894 -12.052 1.00 93.62 193 PRO A O 1
ATOM 1511 N N . ASN A 1 194 ? 13.731 -10.086 -11.580 1.00 92.56 194 ASN A N 1
ATOM 1512 C CA . ASN A 1 194 ? 13.521 -10.575 -12.946 1.00 92.56 194 ASN A CA 1
ATOM 1513 C C . ASN A 1 194 ? 12.177 -11.302 -13.128 1.00 92.56 194 ASN A C 1
ATOM 1515 O O . ASN A 1 194 ? 11.881 -11.772 -14.227 1.00 92.56 194 ASN A O 1
ATOM 1519 N N . THR A 1 195 ? 11.369 -11.418 -12.073 1.00 94.31 195 THR A N 1
ATOM 1520 C CA . THR A 1 195 ? 10.068 -12.093 -12.119 1.00 94.31 195 THR A CA 1
ATOM 1521 C C . THR A 1 195 ? 8.998 -11.068 -12.459 1.00 94.31 195 THR A C 1
ATOM 1523 O O . THR A 1 195 ? 8.964 -9.987 -11.870 1.00 94.31 195 THR A O 1
ATOM 1526 N N . LYS A 1 196 ? 8.111 -11.374 -13.415 1.00 95.19 196 LYS A N 1
ATOM 1527 C CA . LYS A 1 196 ? 6.969 -10.489 -13.676 1.00 95.19 196 LYS A CA 1
ATOM 1528 C C . LYS A 1 196 ? 6.129 -10.416 -12.410 1.00 95.19 196 LYS A C 1
ATOM 1530 O O . LYS A 1 196 ? 5.883 -11.438 -11.782 1.00 95.19 196 LYS A O 1
ATOM 1535 N N . ILE A 1 197 ? 5.635 -9.230 -12.069 1.00 96.62 197 ILE A N 1
ATOM 1536 C CA . ILE A 1 197 ? 4.848 -9.033 -10.841 1.00 96.62 197 ILE A CA 1
ATOM 1537 C C . ILE A 1 197 ? 3.645 -9.986 -10.789 1.00 96.62 197 ILE A C 1
ATOM 1539 O O . ILE A 1 197 ? 3.325 -10.539 -9.743 1.00 96.62 197 ILE A O 1
ATOM 1543 N N . ASN A 1 198 ? 3.023 -10.238 -11.942 1.00 97.12 198 ASN A N 1
ATOM 1544 C CA . ASN A 1 198 ? 1.916 -11.181 -12.077 1.00 97.12 198 ASN A CA 1
ATOM 1545 C C . ASN A 1 198 ? 2.267 -12.634 -11.700 1.00 97.12 198 ASN A C 1
ATOM 1547 O O . ASN A 1 198 ? 1.374 -13.395 -11.332 1.00 97.12 198 ASN A O 1
ATOM 1551 N N . ASP A 1 199 ? 3.539 -13.012 -11.802 1.00 97.00 199 ASP A N 1
ATOM 1552 C CA . ASP A 1 199 ? 4.025 -14.380 -11.613 1.00 97.00 199 ASP A CA 1
ATOM 1553 C C . ASP A 1 199 ? 4.643 -14.579 -10.218 1.00 97.00 199 ASP A C 1
ATOM 1555 O O . ASP A 1 199 ? 5.126 -15.665 -9.896 1.00 97.00 199 ASP A O 1
ATOM 1559 N N . LEU A 1 200 ? 4.637 -13.537 -9.378 1.00 97.12 200 LEU A N 1
ATOM 1560 C CA . LEU A 1 200 ? 5.037 -13.641 -7.979 1.00 97.12 200 LEU A CA 1
ATOM 1561 C C . LEU A 1 200 ? 4.043 -14.507 -7.201 1.00 97.12 200 LEU A C 1
ATOM 1563 O O . LEU A 1 200 ? 2.833 -14.462 -7.439 1.00 97.12 200 LEU A O 1
ATOM 1567 N N . VAL A 1 201 ? 4.570 -15.250 -6.231 1.00 97.38 201 VAL A N 1
ATOM 1568 C CA . VAL A 1 201 ? 3.782 -16.021 -5.267 1.00 97.38 201 VAL A CA 1
ATOM 1569 C C . VAL A 1 201 ? 3.757 -15.242 -3.960 1.00 97.38 201 VAL A C 1
ATOM 1571 O O . VAL A 1 201 ? 4.806 -15.039 -3.347 1.00 97.38 201 VAL A O 1
ATOM 1574 N N . ILE A 1 202 ? 2.574 -14.780 -3.563 1.00 96.38 202 ILE A N 1
ATOM 1575 C CA . ILE A 1 202 ? 2.383 -14.081 -2.290 1.00 96.38 202 ILE A CA 1
ATOM 1576 C C . ILE A 1 202 ? 2.182 -15.142 -1.196 1.00 96.38 202 ILE A C 1
ATOM 1578 O O . ILE A 1 202 ? 1.292 -15.980 -1.346 1.00 96.38 202 ILE A O 1
ATOM 1582 N N . PRO A 1 203 ? 3.022 -15.153 -0.146 1.00 84.25 203 PRO A N 1
ATOM 1583 C CA . PRO A 1 203 ? 2.927 -16.111 0.954 1.00 84.25 203 PRO A CA 1
ATOM 1584 C C . PRO A 1 203 ? 1.777 -15.802 1.918 1.00 84.25 203 PRO A C 1
ATOM 1586 O O . PRO A 1 203 ? 1.335 -14.637 1.999 1.00 84.25 203 PRO A O 1
#

Foldseek 3Di:
DPPPDDDDDDDDDDDDPFDDWAFDDPQLDLDDDDPPTDQWTWTFGQAPVRDTFIWIFGQDPVRFTDTDDGPPDDLCVRLVPDDPQWDKDFLQDPVCCRPPLNRLQCSARRLHDGRSHSLRIHIWGDDDPVPCPQTQEDDAPQLNVQSSVVLVVLQVVQCVVVVHHPSPDRSNVSNVSVSVLSVVSVVQCVVVNRHRSNRGDRD

pLDDT: mean 81.47, std 21.19, range [26.69, 98.69]